Protein AF-A0A6P2DDZ8-F1 (afdb_monomer_lite)

Structure (mmCIF, N/CA/C/O backbone):
data_AF-A0A6P2DDZ8-F1
#
_entry.id   AF-A0A6P2DDZ8-F1
#
loop_
_atom_site.group_PDB
_atom_site.id
_atom_site.type_symbol
_atom_site.label_atom_id
_atom_site.label_alt_id
_atom_site.label_comp_id
_atom_site.label_asym_id
_atom_site.label_entity_id
_atom_site.label_seq_id
_atom_site.pdbx_PDB_ins_code
_atom_site.Cartn_x
_atom_site.Cartn_y
_atom_site.Cartn_z
_atom_site.occupancy
_atom_site.B_iso_or_equiv
_atom_site.auth_seq_id
_atom_site.auth_comp_id
_atom_site.auth_asym_id
_atom_site.auth_atom_id
_atom_site.pdbx_PDB_model_num
ATOM 1 N N . MET A 1 1 ? -64.741 -27.877 48.874 1.00 38.34 1 MET A N 1
ATOM 2 C CA . MET A 1 1 ? -63.984 -28.482 47.753 1.00 38.34 1 MET A CA 1
ATOM 3 C C . MET A 1 1 ? -63.738 -27.367 46.746 1.00 38.34 1 MET A C 1
ATOM 5 O O . MET A 1 1 ? -64.712 -26.763 46.335 1.00 38.34 1 MET A O 1
ATOM 9 N N . ARG A 1 2 ? -62.500 -26.853 46.648 1.00 38.28 2 ARG A N 1
ATOM 10 C CA . ARG A 1 2 ? -61.435 -27.311 45.714 1.00 38.28 2 ARG A CA 1
ATOM 11 C C . ARG A 1 2 ? -61.760 -26.811 44.286 1.00 38.28 2 ARG A C 1
ATOM 13 O O . ARG A 1 2 ? -62.776 -27.235 43.770 1.00 38.28 2 ARG A O 1
ATOM 20 N N . TYR A 1 3 ? -61.030 -25.925 43.601 1.00 38.50 3 TYR A N 1
ATOM 21 C CA . TYR A 1 3 ? -59.624 -25.503 43.657 1.00 38.50 3 TYR A CA 1
ATOM 22 C C . TYR A 1 3 ? -59.473 -24.034 43.199 1.00 38.50 3 TYR A C 1
ATOM 24 O O . TYR A 1 3 ? -59.944 -23.675 42.126 1.00 38.50 3 TYR A O 1
ATOM 32 N N . TYR A 1 4 ? -58.740 -23.225 43.971 1.00 48.78 4 TYR A N 1
ATOM 33 C CA . TYR A 1 4 ? -57.907 -22.142 43.438 1.00 48.78 4 TYR A CA 1
ATOM 34 C C . TYR A 1 4 ? -56.562 -22.782 43.082 1.00 48.78 4 TYR A C 1
ATOM 36 O O . TYR A 1 4 ? -55.911 -23.318 43.979 1.00 48.78 4 TYR A O 1
ATOM 44 N N . ALA A 1 5 ? -56.153 -22.785 41.813 1.00 43.19 5 ALA A N 1
ATOM 45 C CA . ALA A 1 5 ? -54.809 -23.222 41.440 1.00 43.19 5 ALA A CA 1
ATOM 46 C C . ALA A 1 5 ? -54.371 -22.663 40.078 1.00 43.19 5 ALA A C 1
ATOM 48 O O . ALA A 1 5 ? -54.929 -23.005 39.043 1.00 43.19 5 ALA A O 1
ATOM 49 N N . LEU A 1 6 ? -53.309 -21.856 40.150 1.00 42.66 6 LEU A N 1
ATOM 50 C CA . LEU A 1 6 ? -52.305 -21.568 39.125 1.00 42.66 6 LEU A CA 1
ATOM 51 C C . LEU A 1 6 ? -52.746 -20.815 37.862 1.00 42.66 6 LEU A C 1
ATOM 53 O O . LEU A 1 6 ? -52.764 -21.343 36.757 1.00 42.66 6 LEU A O 1
ATOM 57 N N . LEU A 1 7 ? -52.897 -19.501 38.027 1.00 42.59 7 LEU A N 1
ATOM 58 C CA . LEU A 1 7 ? -52.618 -18.513 36.980 1.00 42.59 7 LEU A CA 1
ATOM 59 C C . LEU A 1 7 ? -51.316 -17.776 37.341 1.00 42.59 7 LEU A C 1
ATOM 61 O O . LEU A 1 7 ? -51.273 -16.567 37.518 1.00 42.59 7 LEU A O 1
ATOM 65 N N . ALA A 1 8 ? -50.264 -18.555 37.581 1.00 48.91 8 ALA A N 1
ATOM 66 C CA . ALA A 1 8 ? -48.919 -18.077 37.874 1.00 48.91 8 ALA A CA 1
ATOM 67 C C . ALA A 1 8 ? -47.957 -19.236 37.607 1.00 48.91 8 ALA A C 1
ATOM 69 O O . ALA A 1 8 ? -47.758 -20.036 38.509 1.00 48.91 8 ALA A O 1
ATOM 70 N N . PHE A 1 9 ? -47.487 -19.386 36.362 1.00 45.75 9 PHE A N 1
ATOM 71 C CA . PHE A 1 9 ? -46.217 -20.028 35.949 1.00 45.75 9 PHE A CA 1
ATOM 72 C C . PHE A 1 9 ? -46.226 -20.345 34.438 1.00 45.75 9 PHE A C 1
ATOM 74 O O . PHE A 1 9 ? -46.152 -21.493 34.023 1.00 45.75 9 PHE A O 1
ATOM 81 N N . VAL A 1 10 ? -46.311 -19.329 33.574 1.00 42.78 10 VAL A N 1
ATOM 82 C CA . VAL A 1 10 ? -45.866 -19.462 32.168 1.00 42.78 10 VAL A CA 1
ATOM 83 C C . VAL A 1 10 ? -45.110 -18.190 31.782 1.00 42.78 10 VAL A C 1
ATOM 85 O O . VAL A 1 10 ? -45.520 -17.429 30.916 1.00 42.78 10 VAL A O 1
ATOM 88 N N . LEU A 1 11 ? -44.034 -17.901 32.515 1.00 42.81 11 LEU A N 1
ATOM 89 C CA . LEU A 1 11 ? -43.142 -16.763 32.244 1.00 42.81 11 LEU A CA 1
ATOM 90 C C . LEU A 1 11 ? -41.656 -17.128 32.412 1.00 42.81 11 LEU A C 1
ATOM 92 O O . LEU A 1 11 ? -40.819 -16.251 32.564 1.00 42.81 11 LEU A O 1
ATOM 96 N N . PHE A 1 12 ? -41.317 -18.422 32.378 1.00 43.75 12 PHE A N 1
ATOM 97 C CA . PHE A 1 12 ? -39.952 -18.906 32.633 1.00 43.75 12 PHE A CA 1
ATOM 98 C C . PHE A 1 12 ? -39.501 -20.030 31.692 1.00 43.75 12 PHE A C 1
ATOM 100 O O . PHE A 1 12 ? -38.835 -20.961 32.122 1.00 43.75 12 PHE A O 1
ATOM 107 N N . LEU A 1 13 ? -39.853 -19.965 30.406 1.00 43.16 13 LEU A N 1
ATOM 108 C CA . LEU A 1 13 ? -39.267 -20.845 29.383 1.00 43.16 13 LEU A CA 1
ATOM 109 C C . LEU A 1 13 ? -39.111 -20.116 28.039 1.00 43.16 13 LEU A C 1
ATOM 111 O O . LEU A 1 13 ? -39.457 -20.644 26.987 1.00 43.16 13 LEU A O 1
ATOM 115 N N . THR A 1 14 ? -38.582 -18.895 28.048 1.00 47.66 14 THR A N 1
ATOM 116 C CA . THR A 1 14 ? -37.731 -18.503 26.921 1.00 47.66 14 THR A CA 1
ATOM 117 C C . THR A 1 14 ? -36.342 -19.022 27.272 1.00 47.66 14 THR A C 1
ATOM 119 O O . THR A 1 14 ? -35.775 -18.511 28.241 1.00 47.66 14 THR A O 1
ATOM 122 N N . PRO A 1 15 ? -35.796 -20.044 26.580 1.00 48.41 15 PRO A N 1
ATOM 123 C CA . PRO A 1 15 ? -34.359 -20.264 26.655 1.00 48.41 15 PRO A CA 1
ATOM 124 C C . PRO A 1 15 ? -33.715 -18.923 26.329 1.00 48.41 15 PRO A C 1
ATOM 126 O O . PRO A 1 15 ? -34.207 -18.229 25.434 1.00 48.41 15 PRO A O 1
ATOM 129 N N . ASP A 1 16 ? -32.712 -18.538 27.117 1.00 45.53 16 ASP A N 1
ATOM 130 C CA . ASP A 1 16 ? -31.923 -17.338 26.898 1.00 45.53 16 ASP A CA 1
ATOM 131 C C . ASP A 1 16 ? -31.777 -17.105 25.394 1.00 45.53 16 ASP A C 1
ATOM 133 O O . ASP A 1 16 ? -31.100 -17.860 24.691 1.00 45.53 16 ASP A O 1
ATOM 137 N N . LEU A 1 17 ? -32.430 -16.054 24.894 1.00 44.31 17 LEU A N 1
ATOM 138 C CA . LEU A 1 17 ? -31.994 -15.372 23.688 1.00 44.31 17 LEU A CA 1
ATOM 139 C C . LEU A 1 17 ? -30.636 -14.767 24.060 1.00 44.31 17 LEU A C 1
ATOM 141 O O . LEU A 1 17 ? -30.507 -13.562 24.261 1.00 44.31 17 LEU A O 1
ATOM 145 N N . GLN A 1 18 ? -29.621 -15.622 24.229 1.00 52.06 18 GLN A N 1
ATOM 146 C CA . GLN A 1 18 ? -28.238 -15.217 24.134 1.00 52.06 18 GLN A CA 1
ATOM 147 C C . GLN A 1 18 ? -28.151 -14.605 22.749 1.00 52.06 18 GLN A C 1
ATOM 149 O O . GLN A 1 18 ? -28.210 -15.309 21.739 1.00 52.06 18 GLN A O 1
ATOM 154 N N . ALA A 1 19 ? -28.131 -13.273 22.713 1.00 61.00 19 ALA A N 1
ATOM 155 C CA . ALA A 1 19 ? -27.790 -12.548 21.512 1.00 61.00 19 ALA A CA 1
ATOM 156 C C . ALA A 1 19 ? -26.519 -13.208 20.979 1.00 61.00 19 ALA A C 1
ATOM 158 O O . ALA A 1 19 ? -25.536 -13.311 21.718 1.00 61.00 19 ALA A O 1
ATOM 159 N N . ALA A 1 20 ? -26.594 -13.752 19.762 1.00 72.88 20 ALA A N 1
ATOM 160 C CA . ALA A 1 20 ? -25.465 -14.429 19.148 1.00 72.88 20 ALA A CA 1
ATOM 161 C C . ALA A 1 20 ? -24.240 -13.518 19.270 1.00 72.88 20 ALA A C 1
ATOM 163 O O . ALA A 1 20 ? -24.352 -12.308 19.042 1.00 72.88 20 ALA A O 1
ATOM 164 N N . GLU A 1 21 ? -23.102 -14.076 19.694 1.00 78.81 21 GLU A N 1
ATOM 165 C CA . GLU A 1 21 ? -21.876 -13.288 19.770 1.00 78.81 21 GLU A CA 1
ATOM 166 C C . GLU A 1 21 ? -21.622 -12.656 18.394 1.00 78.81 21 GLU A C 1
ATOM 168 O O . GLU A 1 21 ? -21.713 -13.359 17.379 1.00 78.81 21 GLU A O 1
ATOM 173 N N . PRO A 1 22 ? -21.365 -11.336 18.336 1.00 86.88 22 PRO A N 1
ATOM 174 C CA . PRO A 1 22 ? -21.202 -10.656 17.063 1.00 86.88 22 PRO A CA 1
ATOM 175 C C . PRO A 1 22 ? -20.010 -11.244 16.313 1.00 86.88 22 PRO A C 1
ATOM 177 O O . PRO A 1 22 ? -18.989 -11.597 16.907 1.00 86.88 22 PRO A O 1
ATOM 180 N N . LYS A 1 23 ? -20.116 -11.335 14.991 1.00 92.12 23 LYS A N 1
ATOM 181 C CA . LYS A 1 23 ? -18.984 -11.771 14.165 1.00 92.12 23 LYS A CA 1
ATOM 182 C C . LYS A 1 23 ? -18.006 -10.619 13.962 1.00 92.12 23 LYS A C 1
ATOM 184 O O . LYS A 1 23 ? -18.396 -9.453 13.949 1.00 92.12 23 LYS A O 1
ATOM 189 N N . LEU A 1 24 ? -16.728 -10.942 13.744 1.00 92.50 24 LEU A N 1
ATOM 190 C CA . LEU A 1 24 ? -15.708 -9.929 13.451 1.00 92.50 24 LEU A CA 1
ATOM 191 C C . LEU A 1 24 ? -16.110 -9.062 12.250 1.00 92.50 24 LEU A C 1
ATOM 193 O O . LEU A 1 24 ? -16.012 -7.844 12.330 1.00 92.50 24 LEU A O 1
ATOM 197 N N . ASP A 1 25 ? -16.643 -9.675 11.192 1.00 91.19 25 ASP A N 1
ATOM 198 C CA . ASP A 1 25 ? -17.078 -8.971 9.980 1.00 91.19 25 ASP A CA 1
ATOM 199 C C . ASP A 1 25 ? -18.288 -8.047 10.199 1.00 91.19 25 ASP A C 1
ATOM 201 O O . ASP A 1 25 ? -18.537 -7.169 9.380 1.00 91.19 25 ASP A O 1
ATOM 205 N N . GLU A 1 26 ? -19.039 -8.208 11.293 1.00 91.50 26 GLU A N 1
ATOM 206 C CA . GLU A 1 26 ? -20.132 -7.293 11.651 1.00 91.50 26 GLU A CA 1
ATOM 207 C C . GLU A 1 26 ? -19.599 -6.031 12.340 1.00 91.50 26 GLU A C 1
ATOM 209 O O . GLU A 1 26 ? -20.135 -4.945 12.133 1.00 91.50 26 GLU A O 1
ATOM 214 N N . LEU A 1 27 ? -18.535 -6.167 13.142 1.00 92.44 27 LEU A N 1
ATOM 215 C CA . LEU A 1 27 ? -17.918 -5.065 13.893 1.00 92.44 27 LEU A CA 1
ATOM 216 C C . LEU A 1 27 ? -16.827 -4.335 13.097 1.00 92.44 27 LEU A C 1
ATOM 218 O O . LEU A 1 27 ? -16.588 -3.148 13.298 1.00 92.44 27 LEU A O 1
ATOM 222 N N . ALA A 1 28 ? -16.125 -5.054 12.226 1.00 93.88 28 ALA A N 1
ATOM 223 C CA . ALA A 1 28 ? -14.944 -4.581 11.516 1.00 93.88 28 ALA A CA 1
ATOM 224 C C . ALA A 1 28 ? -14.927 -5.057 10.044 1.00 93.88 28 ALA A C 1
ATOM 226 O O . ALA A 1 28 ? -13.918 -5.613 9.597 1.00 93.88 28 ALA A O 1
ATOM 227 N N . PRO A 1 29 ? -16.018 -4.862 9.269 1.00 93.38 29 PRO A N 1
ATOM 228 C CA . PRO A 1 29 ? -16.082 -5.294 7.873 1.00 93.38 29 PRO A CA 1
ATOM 229 C C . PRO A 1 29 ? -14.951 -4.674 7.054 1.00 93.38 29 PRO A C 1
ATOM 231 O O . PRO A 1 29 ? -14.844 -3.452 6.966 1.00 93.38 29 PRO A O 1
ATOM 234 N N . HIS A 1 30 ? -14.128 -5.517 6.426 1.00 94.12 30 HIS A N 1
ATOM 235 C CA . HIS A 1 30 ? -12.992 -5.089 5.598 1.00 94.12 30 HIS A CA 1
ATOM 236 C C . HIS A 1 30 ? -11.988 -4.167 6.317 1.00 94.12 30 HIS A C 1
ATOM 238 O O . HIS A 1 30 ? -11.308 -3.358 5.676 1.00 94.12 30 HIS A O 1
ATOM 244 N N . ALA A 1 31 ? -11.898 -4.266 7.647 1.00 96.00 31 ALA A N 1
ATOM 245 C CA . ALA A 1 31 ? -10.971 -3.454 8.417 1.00 96.00 31 ALA A CA 1
ATOM 246 C C . ALA A 1 31 ? -9.522 -3.703 7.996 1.00 96.00 31 ALA A C 1
ATOM 248 O O . ALA A 1 31 ? -9.110 -4.839 7.755 1.00 96.00 31 ALA A O 1
ATOM 249 N N . SER A 1 32 ? -8.737 -2.629 7.955 1.00 96.69 32 SER A N 1
ATOM 250 C CA . SER A 1 32 ? -7.297 -2.715 7.724 1.00 96.69 32 SER A CA 1
ATOM 251 C C . SER A 1 32 ? -6.527 -3.144 8.968 1.00 96.69 32 SER A C 1
ATOM 253 O O . SER A 1 32 ? -5.394 -3.617 8.879 1.00 96.69 32 SER A O 1
ATOM 255 N N . GLY A 1 33 ? -7.141 -2.964 10.133 1.00 97.56 33 GLY A N 1
ATOM 256 C CA . GLY A 1 33 ? -6.607 -3.349 11.424 1.00 97.56 33 GLY A CA 1
ATOM 257 C C . GLY A 1 33 ? -7.582 -3.028 12.546 1.00 97.56 33 GLY A C 1
ATOM 258 O O . GLY A 1 33 ? -8.545 -2.274 12.374 1.00 97.56 33 GLY A O 1
ATOM 259 N N . VAL A 1 34 ? -7.319 -3.609 13.710 1.00 97.94 34 VAL A N 1
ATOM 260 C CA . VAL A 1 34 ? -8.062 -3.347 14.945 1.00 97.94 34 VAL A CA 1
ATOM 261 C C . VAL A 1 34 ? -7.078 -3.128 16.084 1.00 97.94 34 VAL A C 1
ATOM 263 O O . VAL A 1 34 ? -6.049 -3.807 16.170 1.00 97.94 34 VAL A O 1
ATOM 266 N N . ALA A 1 35 ? -7.379 -2.184 16.972 1.00 98.12 35 ALA A N 1
ATOM 267 C CA . ALA A 1 35 ? -6.513 -1.903 18.108 1.00 98.12 35 ALA A CA 1
ATOM 268 C C . ALA A 1 35 ? -7.281 -1.448 19.344 1.00 98.12 35 ALA A C 1
ATOM 270 O O . ALA A 1 35 ? -8.260 -0.712 19.250 1.00 98.12 35 ALA A O 1
ATOM 271 N N . LEU A 1 36 ? -6.762 -1.835 20.505 1.00 98.44 36 LEU A N 1
ATOM 272 C CA . LEU A 1 36 ? -7.027 -1.169 21.767 1.00 98.44 36 LEU A CA 1
ATOM 273 C C . LEU A 1 36 ? -6.054 0.003 21.898 1.00 98.44 36 LEU A C 1
ATOM 275 O O . LEU A 1 36 ? -4.829 -0.181 21.881 1.00 98.44 36 LEU A O 1
ATOM 279 N N . VAL A 1 37 ? -6.602 1.199 22.062 1.00 98.44 37 VAL A N 1
ATOM 280 C CA . VAL A 1 37 ? -5.838 2.437 22.201 1.00 98.44 37 VAL A CA 1
ATOM 281 C C . VAL A 1 37 ? -6.202 3.169 23.483 1.00 98.44 37 VAL A C 1
ATOM 283 O O . VAL A 1 37 ? -7.320 3.054 23.976 1.00 98.44 37 VAL A O 1
ATOM 286 N N . GLU A 1 38 ? -5.260 3.945 24.003 1.00 98.56 38 GLU A N 1
ATOM 287 C CA . GLU A 1 38 ? -5.485 4.951 25.041 1.00 98.56 38 GLU A CA 1
ATOM 288 C C . GLU A 1 38 ? -5.488 6.341 24.398 1.00 98.56 38 GLU A C 1
ATOM 290 O O . GLU A 1 38 ? -4.579 6.675 23.631 1.00 98.56 38 GLU A O 1
ATOM 295 N N . VAL A 1 39 ? -6.489 7.162 24.709 1.00 98.31 39 VAL A N 1
ATOM 296 C CA . VAL A 1 39 ? -6.561 8.547 24.226 1.00 98.31 39 VAL A CA 1
ATOM 297 C C . VAL A 1 39 ? -5.618 9.403 25.063 1.00 98.31 39 VAL A C 1
ATOM 299 O O . VAL A 1 39 ? -5.904 9.721 26.215 1.00 98.31 39 VAL A O 1
ATOM 302 N N . VAL A 1 40 ? -4.491 9.812 24.491 1.00 98.38 40 VAL A N 1
ATOM 303 C CA . VAL A 1 40 ? -3.486 10.609 25.215 1.00 98.38 40 VAL A CA 1
ATOM 304 C C . VAL A 1 40 ? -3.691 12.111 25.048 1.00 98.38 40 VAL A C 1
ATOM 306 O O . VAL A 1 40 ? -3.268 12.890 25.906 1.00 98.38 40 VAL A O 1
ATOM 309 N N . SER A 1 41 ? -4.374 12.531 23.980 1.00 97.88 41 SER A N 1
ATOM 310 C CA . SER A 1 41 ? -4.714 13.933 23.744 1.00 97.88 41 SER A CA 1
ATOM 311 C C . SER A 1 41 ? -6.023 14.084 22.977 1.00 97.88 41 SER A C 1
ATOM 313 O O . SER A 1 41 ? -6.343 13.255 22.124 1.00 97.88 41 SER A O 1
ATOM 315 N N . VAL A 1 42 ? -6.743 15.164 23.281 1.00 97.38 42 VAL A N 1
ATOM 316 C CA . VAL A 1 42 ? -7.915 15.651 22.545 1.00 97.38 42 VAL A CA 1
ATOM 317 C C . VAL A 1 42 ? -7.681 17.141 22.340 1.00 97.38 42 VAL A C 1
ATOM 319 O O . VAL A 1 42 ? -7.667 17.898 23.308 1.00 97.38 42 VAL A O 1
ATOM 322 N N . GLU A 1 43 ? -7.397 17.536 21.106 1.00 97.12 43 GLU A N 1
ATOM 323 C CA . GLU A 1 43 ? -6.982 18.898 20.761 1.00 97.12 43 GLU A CA 1
ATOM 324 C C . GLU A 1 43 ? -7.918 19.467 19.702 1.00 97.12 43 GLU A C 1
ATOM 326 O O . GLU A 1 43 ? -8.158 18.833 18.675 1.00 97.12 43 GLU A O 1
ATOM 331 N N . GLU A 1 44 ? -8.424 20.675 19.927 1.00 95.56 44 GLU A N 1
ATOM 332 C CA . GLU A 1 44 ? -9.064 21.443 18.864 1.00 95.56 44 GLU A CA 1
ATOM 333 C C . GLU A 1 44 ? -8.000 21.987 17.906 1.00 95.56 44 GLU A C 1
ATOM 335 O O . GLU A 1 44 ? -6.899 22.362 18.315 1.00 95.56 44 GLU A O 1
ATOM 340 N N . TYR A 1 45 ? -8.330 22.033 16.620 1.00 93.25 45 TYR A N 1
ATOM 341 C CA . TYR A 1 45 ? -7.500 22.653 15.596 1.00 93.25 45 TYR A CA 1
ATOM 342 C C . TYR A 1 45 ? -8.351 23.529 14.680 1.00 93.25 45 TYR A C 1
ATOM 344 O O . TYR A 1 45 ? -9.509 23.219 14.400 1.00 93.25 45 TYR A O 1
ATOM 352 N N . ASP A 1 46 ? -7.749 24.601 14.173 1.00 92.88 46 ASP A N 1
ATOM 353 C CA . ASP A 1 46 ? -8.342 25.463 13.156 1.00 92.88 46 ASP A CA 1
ATOM 354 C C . ASP A 1 46 ? -7.272 25.855 12.135 1.00 92.88 46 ASP A C 1
ATOM 356 O O . ASP A 1 46 ? -6.430 26.717 12.387 1.00 92.88 46 ASP A O 1
ATOM 360 N N . ALA A 1 47 ? -7.279 25.177 10.988 1.00 90.12 47 ALA A N 1
ATOM 361 C CA . ALA A 1 47 ? -6.363 25.439 9.884 1.00 90.12 47 ALA A CA 1
ATOM 362 C C . ALA A 1 47 ? -7.012 26.261 8.757 1.00 90.12 47 ALA A C 1
ATOM 364 O O . ALA A 1 47 ? -6.379 26.477 7.722 1.00 90.12 47 ALA A O 1
ATOM 365 N N . ARG A 1 48 ? -8.238 26.771 8.953 1.00 89.12 48 ARG A N 1
ATOM 366 C CA . ARG A 1 48 ? -8.965 27.566 7.946 1.00 89.12 48 ARG A CA 1
ATOM 367 C C . ARG A 1 48 ? -8.223 28.815 7.465 1.00 89.12 48 ARG A C 1
ATOM 369 O O . ARG A 1 48 ? -8.377 29.133 6.289 1.00 89.12 48 ARG A O 1
ATOM 376 N N . PRO A 1 49 ? -7.380 29.495 8.274 1.00 86.88 49 PRO A N 1
ATOM 377 C CA . PRO A 1 49 ? -6.552 30.595 7.772 1.00 86.88 49 PRO A CA 1
ATOM 378 C C . PRO A 1 49 ? -5.572 30.211 6.649 1.00 86.88 49 PRO A C 1
ATOM 380 O O . PRO A 1 49 ? -5.085 31.095 5.954 1.00 86.88 49 PRO A O 1
ATOM 383 N N . ALA A 1 50 ? -5.277 28.919 6.472 1.00 85.81 50 ALA A N 1
ATOM 384 C CA . ALA A 1 50 ? -4.418 28.379 5.417 1.00 85.81 50 ALA A CA 1
ATOM 385 C C . ALA A 1 50 ? -5.177 27.367 4.533 1.00 85.81 50 ALA A C 1
ATOM 387 O O . ALA A 1 50 ? -4.616 26.347 4.135 1.00 85.81 50 ALA A O 1
ATOM 388 N N . ASP A 1 51 ? -6.471 27.617 4.297 1.00 83.81 51 ASP A N 1
ATOM 389 C CA . ASP A 1 51 ? -7.393 26.763 3.527 1.00 83.81 51 ASP A CA 1
ATOM 390 C C . ASP A 1 51 ? -7.586 25.332 4.074 1.00 83.81 51 ASP A C 1
ATOM 392 O O . ASP A 1 51 ? -8.198 24.484 3.421 1.00 83.81 51 ASP A O 1
ATOM 396 N N . GLY A 1 52 ? -7.111 25.050 5.288 1.00 85.12 52 GLY A N 1
ATOM 397 C CA . GLY A 1 52 ? -7.285 23.768 5.967 1.00 85.12 52 GLY A CA 1
ATOM 398 C C . GLY A 1 52 ? -8.593 23.665 6.754 1.00 85.12 52 GLY A C 1
ATOM 399 O O . GLY A 1 52 ? -9.323 24.632 6.934 1.00 85.12 52 GLY A O 1
ATOM 400 N N . ASP A 1 53 ? -8.894 22.475 7.264 1.00 89.19 53 ASP A N 1
ATOM 401 C CA . ASP A 1 53 ? -10.107 22.227 8.048 1.00 89.19 53 ASP A CA 1
ATOM 402 C C . ASP A 1 53 ? -9.987 22.717 9.505 1.00 89.19 53 ASP A C 1
ATOM 404 O O . ASP A 1 53 ? -8.894 22.984 10.009 1.00 89.19 53 ASP A O 1
ATOM 408 N N . ALA A 1 54 ? -11.117 22.790 10.204 1.00 90.00 54 ALA A N 1
ATOM 409 C CA . ALA A 1 54 ? -11.179 22.910 11.657 1.00 90.00 54 ALA A CA 1
ATOM 410 C C . ALA A 1 54 ? -11.906 21.704 12.264 1.00 90.00 54 ALA A C 1
ATOM 412 O O . ALA A 1 54 ? -12.799 21.112 11.642 1.00 90.00 54 ALA A O 1
ATOM 413 N N . GLY A 1 55 ? -11.529 21.324 13.482 1.00 92.25 55 GLY A N 1
ATOM 414 C CA . GLY A 1 55 ? -12.075 20.133 14.118 1.00 92.25 55 GLY A CA 1
ATOM 415 C C . GLY A 1 55 ? -11.396 19.735 15.416 1.00 92.25 55 GLY A C 1
ATOM 416 O O . GLY A 1 55 ? -10.725 20.532 16.064 1.00 92.25 55 GLY A O 1
ATOM 417 N N . VAL A 1 56 ? -11.571 18.463 15.770 1.00 94.50 56 VAL A N 1
ATOM 418 C CA . VAL A 1 56 ? -10.926 17.825 16.922 1.00 94.50 56 VAL A CA 1
ATOM 419 C C . VAL A 1 56 ? -9.968 16.746 16.433 1.00 94.50 56 VAL A C 1
ATOM 421 O O . VAL A 1 56 ? -10.310 15.947 15.561 1.00 94.50 56 VAL A O 1
ATOM 424 N N . CYS A 1 57 ? -8.758 16.726 16.980 1.00 95.88 57 CYS A N 1
ATOM 425 C CA . CYS A 1 57 ? -7.759 15.691 16.771 1.00 95.88 57 CYS A CA 1
ATOM 426 C C . CYS A 1 57 ? -7.642 14.833 18.035 1.00 95.88 57 CYS A C 1
ATOM 428 O O . CYS A 1 57 ? -7.298 15.328 19.111 1.00 95.88 57 CYS A O 1
ATOM 430 N N . PHE A 1 58 ? -7.911 13.538 17.893 1.00 97.00 58 PHE A N 1
ATOM 431 C CA . PHE A 1 58 ? -7.679 12.538 18.927 1.00 97.00 58 PHE A CA 1
ATOM 432 C C . PHE A 1 58 ? -6.321 11.890 18.683 1.00 97.00 58 PHE A C 1
ATOM 434 O O . PHE A 1 58 ? -6.114 11.296 17.625 1.00 97.00 58 PHE A O 1
ATOM 441 N N . LYS A 1 59 ? -5.408 11.978 19.654 1.00 98.00 59 LYS A N 1
ATOM 442 C CA . LYS A 1 59 ? -4.110 11.289 19.608 1.00 98.00 59 LYS A CA 1
ATOM 443 C C . LYS A 1 59 ? -4.146 10.051 20.486 1.00 98.00 59 LYS A C 1
ATOM 445 O O . LYS A 1 59 ? -4.632 10.090 21.620 1.00 98.00 59 LYS A O 1
ATOM 450 N N . PHE A 1 60 ? -3.576 8.973 19.975 1.00 97.94 60 PHE A N 1
ATOM 451 C CA . PHE A 1 60 ? -3.655 7.646 20.556 1.00 97.94 60 PHE A CA 1
ATOM 452 C C . PHE A 1 60 ? -2.279 7.112 20.926 1.00 97.94 60 PHE A C 1
ATOM 454 O O . PHE A 1 60 ? -1.302 7.265 20.192 1.00 97.94 60 PHE A O 1
ATOM 461 N N . LYS A 1 61 ? -2.228 6.396 22.044 1.00 98.06 61 LYS A N 1
ATOM 462 C CA . LYS A 1 61 ? -1.154 5.460 22.354 1.00 98.06 61 LYS A CA 1
ATOM 463 C C . LYS A 1 61 ? -1.674 4.047 22.130 1.00 98.06 61 LYS A C 1
ATOM 465 O O . LYS A 1 61 ? -2.694 3.661 22.701 1.00 98.06 61 LYS A O 1
ATOM 470 N N . LEU A 1 62 ? -0.965 3.272 21.313 1.00 98.06 62 LEU A N 1
ATOM 471 C CA . LEU A 1 62 ? -1.291 1.866 21.098 1.00 98.06 62 LEU A CA 1
ATOM 472 C C . LEU A 1 62 ? -1.076 1.074 22.394 1.00 98.06 62 LEU A C 1
ATOM 474 O O . LEU A 1 62 ? 0.008 1.122 22.976 1.00 98.06 62 LEU A O 1
ATOM 478 N N . VAL A 1 63 ? -2.095 0.325 22.822 1.00 97.81 63 VAL A N 1
ATOM 479 C CA . VAL A 1 63 ? -1.975 -0.656 23.913 1.00 97.81 63 VAL A CA 1
ATOM 480 C C . VAL A 1 63 ? -1.682 -2.034 23.326 1.00 97.81 63 VAL A C 1
ATOM 482 O O . VAL A 1 63 ? -0.725 -2.689 23.730 1.00 97.81 63 VAL A O 1
ATOM 485 N N . ARG A 1 64 ? -2.501 -2.467 22.361 1.00 97.50 64 ARG A N 1
ATOM 486 C CA . ARG A 1 64 ? -2.293 -3.667 21.535 1.00 97.50 64 ARG A CA 1
ATOM 487 C C . ARG A 1 64 ? -3.149 -3.592 20.275 1.00 97.50 64 ARG A C 1
ATOM 489 O O . ARG A 1 64 ? -4.191 -2.947 20.293 1.00 97.50 64 ARG A O 1
ATOM 496 N N . GLY A 1 65 ? -2.750 -4.272 19.208 1.00 97.50 65 GLY A N 1
ATOM 497 C CA . GLY A 1 65 ? -3.503 -4.297 17.955 1.00 97.50 65 GLY A CA 1
ATOM 498 C C . GLY A 1 65 ? -2.904 -5.257 16.933 1.00 97.50 65 GLY A C 1
ATOM 499 O O . GLY A 1 65 ? -1.842 -5.826 17.171 1.00 97.50 65 GLY A O 1
ATOM 500 N N . SER A 1 66 ? -3.600 -5.426 15.812 1.00 97.75 66 SER A N 1
ATOM 501 C CA . SER A 1 66 ? -3.152 -6.182 14.636 1.00 97.75 66 SER A CA 1
ATOM 502 C C . SER A 1 66 ? -3.548 -5.405 13.375 1.00 97.75 66 SER A C 1
ATOM 504 O O . SER A 1 66 ? -4.632 -4.816 13.330 1.00 97.75 66 SER A O 1
ATOM 506 N N . GLY A 1 67 ? -2.677 -5.402 12.363 1.00 96.75 67 GLY A N 1
ATOM 507 C CA . GLY A 1 67 ? -2.879 -4.701 11.092 1.00 96.75 67 GLY A CA 1
ATOM 508 C C . GLY A 1 67 ? -2.512 -3.218 11.108 1.00 96.75 67 GLY A C 1
ATOM 509 O O . GLY A 1 67 ? -1.612 -2.786 11.828 1.00 96.75 67 GLY A O 1
ATOM 510 N N . GLU A 1 68 ? -3.185 -2.443 10.259 1.00 93.44 68 GLU A N 1
ATOM 511 C CA . GLU A 1 68 ? -2.946 -1.011 10.080 1.00 93.44 68 GLU A CA 1
ATOM 512 C C . GLU A 1 68 ? -3.729 -0.181 11.105 1.00 93.44 68 GLU A C 1
ATOM 514 O O . GLU A 1 68 ? -4.940 -0.346 11.260 1.00 93.44 68 GLU A O 1
ATOM 519 N N . PHE A 1 69 ? -3.052 0.755 11.767 1.00 93.31 69 PHE A N 1
ATOM 520 C CA . PHE A 1 69 ? -3.651 1.701 12.707 1.00 93.31 69 PHE A CA 1
ATOM 521 C C . PHE A 1 69 ? -2.964 3.062 12.593 1.00 93.31 69 PHE A C 1
ATOM 523 O O . PHE A 1 69 ? -1.828 3.175 12.131 1.00 93.31 69 PHE A O 1
ATOM 530 N N . ARG A 1 70 ? -3.656 4.113 13.032 1.00 91.94 70 ARG A N 1
ATOM 531 C CA . ARG A 1 70 ? -3.149 5.491 13.019 1.00 91.94 70 ARG A CA 1
ATOM 532 C C . ARG A 1 70 ? -2.889 5.962 14.443 1.00 91.94 70 ARG A C 1
ATOM 534 O O . ARG A 1 70 ? -3.627 5.609 15.359 1.00 91.94 70 ARG A O 1
ATOM 541 N N . SER A 1 71 ? -1.857 6.781 14.623 1.00 94.81 71 SER A N 1
ATOM 542 C CA . SER A 1 71 ? -1.569 7.433 15.907 1.00 94.81 71 SER A CA 1
ATOM 543 C C . SER A 1 71 ? -2.517 8.594 16.209 1.00 94.81 71 SER A C 1
ATOM 545 O O . SER A 1 71 ? -2.596 9.025 17.356 1.00 94.81 71 SER A O 1
ATOM 547 N N . GLU A 1 72 ? -3.247 9.092 15.211 1.00 95.50 72 GLU A N 1
ATOM 548 C CA . GLU A 1 72 ? -4.264 10.120 15.388 1.00 95.50 72 GLU A CA 1
ATOM 549 C C . GLU A 1 72 ? -5.442 9.952 14.424 1.00 95.50 72 GLU A C 1
ATOM 551 O O . GLU A 1 72 ? -5.302 9.398 13.328 1.00 95.50 72 GLU A O 1
ATOM 556 N N . VAL A 1 73 ? -6.604 10.460 14.832 1.00 93.94 73 VAL A N 1
ATOM 557 C CA . VAL A 1 73 ? -7.795 10.610 13.988 1.00 93.94 73 VAL A CA 1
ATOM 558 C C . VAL A 1 73 ? -8.340 12.020 14.151 1.00 93.94 73 VAL A C 1
ATOM 560 O O . VAL A 1 73 ? -8.464 12.529 15.265 1.00 93.94 73 VAL A O 1
ATOM 563 N N . ARG A 1 74 ? -8.690 12.645 13.026 1.00 91.62 74 ARG A N 1
ATOM 564 C CA . ARG A 1 74 ? -9.275 13.984 12.989 1.00 91.62 74 ARG A CA 1
ATOM 565 C C . ARG A 1 74 ? -10.754 13.896 12.651 1.00 91.62 74 ARG A C 1
ATOM 567 O O . ARG A 1 74 ? -11.137 13.274 11.663 1.00 91.62 74 ARG A O 1
ATOM 574 N N . VAL A 1 75 ? -11.569 14.556 13.461 1.00 90.31 75 VAL A N 1
ATOM 575 C CA . VAL A 1 75 ? -12.992 14.771 13.214 1.00 90.31 75 VAL A CA 1
ATOM 576 C C . VAL A 1 75 ? -13.164 16.219 12.784 1.00 90.31 75 VAL A C 1
ATOM 578 O O . VAL A 1 75 ? -13.054 17.132 13.600 1.00 90.31 75 VAL A O 1
ATOM 581 N N . THR A 1 76 ? -13.392 16.430 11.490 1.00 88.06 76 THR A N 1
ATOM 582 C CA . THR A 1 76 ? -13.667 17.756 10.926 1.00 88.06 76 THR A CA 1
ATOM 583 C C . THR A 1 76 ? -15.041 18.241 11.384 1.00 88.06 76 THR A C 1
ATOM 585 O O . THR A 1 76 ? -16.044 17.566 11.157 1.00 88.06 76 THR A O 1
ATOM 588 N N . THR A 1 77 ? -15.091 19.416 12.011 1.00 86.56 77 THR A N 1
ATOM 589 C CA . THR A 1 77 ? -16.338 20.090 12.417 1.00 86.56 77 THR A CA 1
ATOM 590 C C . THR A 1 77 ? -16.706 21.224 11.470 1.00 86.56 77 THR A C 1
ATOM 592 O O . THR A 1 77 ? -17.889 21.502 11.286 1.00 86.56 77 THR A O 1
ATOM 595 N N . ALA A 1 78 ? -15.713 21.843 10.829 1.00 85.56 78 ALA A N 1
ATOM 596 C CA . ALA A 1 78 ? -15.919 22.840 9.790 1.00 85.56 78 ALA A CA 1
ATOM 597 C C . ALA A 1 78 ? -14.882 22.657 8.669 1.00 85.56 78 ALA A C 1
ATOM 599 O O . ALA A 1 78 ? -13.680 22.723 8.939 1.00 85.56 78 ALA A O 1
ATOM 600 N N . PRO A 1 79 ? -15.311 22.428 7.416 1.00 82.75 79 PRO A N 1
ATOM 601 C CA . PRO A 1 79 ? -14.385 22.330 6.299 1.00 82.75 79 PRO A CA 1
ATOM 602 C C . PRO A 1 79 ? -13.780 23.701 5.959 1.00 82.75 79 PRO A C 1
ATOM 604 O O . PRO A 1 79 ? -14.474 24.717 6.017 1.00 82.75 79 PRO A O 1
ATOM 607 N N . GLY A 1 80 ? -12.507 23.719 5.568 1.00 82.62 80 GLY A N 1
ATOM 608 C CA . GLY A 1 80 ? -11.862 24.866 4.925 1.00 82.62 80 GLY A CA 1
ATOM 609 C C . GLY A 1 80 ? -11.820 24.764 3.402 1.00 82.62 80 GLY A C 1
ATOM 610 O O . GLY A 1 80 ? -12.305 23.786 2.815 1.00 82.62 80 GLY A O 1
ATOM 611 N N . GLY A 1 81 ? -11.220 25.793 2.791 1.00 80.69 81 GLY A N 1
ATOM 612 C CA . GLY A 1 81 ? -10.955 25.907 1.357 1.00 80.69 81 GLY A CA 1
ATOM 613 C C . GLY A 1 81 ? -12.197 26.083 0.473 1.00 80.69 81 GLY A C 1
ATOM 614 O O . GLY A 1 81 ? -13.339 25.853 0.876 1.00 80.69 81 GLY A O 1
ATOM 615 N N . LEU A 1 82 ? -11.970 26.471 -0.786 1.00 76.38 82 LEU A N 1
ATOM 616 C CA . LEU A 1 82 ? -12.994 26.429 -1.833 1.00 76.38 82 LEU A CA 1
ATOM 617 C C . LEU A 1 82 ? -13.263 24.970 -2.212 1.00 76.38 82 LEU A C 1
ATOM 619 O O . LEU A 1 82 ? -12.419 24.295 -2.802 1.00 76.38 82 LEU A O 1
ATOM 623 N N . ARG A 1 83 ? -14.449 24.468 -1.868 1.00 67.88 83 ARG A N 1
ATOM 624 C CA . ARG A 1 83 ? -14.856 23.111 -2.239 1.00 67.88 83 ARG A CA 1
ATOM 625 C C . ARG A 1 83 ? -15.372 23.075 -3.682 1.00 67.88 83 ARG A C 1
ATOM 627 O O . ARG A 1 83 ? -16.024 24.029 -4.112 1.00 67.88 83 ARG A O 1
ATOM 634 N N . PRO A 1 84 ? -15.132 21.979 -4.430 1.00 68.62 84 PRO A N 1
ATOM 635 C CA . PRO A 1 84 ? -15.770 21.782 -5.724 1.00 68.62 84 PRO A CA 1
ATOM 636 C C . PRO A 1 84 ? -17.300 21.870 -5.587 1.00 68.62 84 PRO A C 1
ATOM 638 O O . PRO A 1 84 ? -17.842 21.397 -4.580 1.00 68.62 84 PRO A O 1
ATOM 641 N N . PRO A 1 85 ? -18.017 22.428 -6.578 1.00 59.47 85 PRO A N 1
ATOM 642 C CA . PRO A 1 85 ? -19.477 22.441 -6.573 1.00 59.47 85 PRO A CA 1
ATOM 643 C C . PRO A 1 85 ? -20.043 21.029 -6.352 1.00 59.47 85 PRO A C 1
ATOM 645 O O . PRO A 1 85 ? -19.677 20.094 -7.059 1.00 59.47 85 PRO A O 1
ATOM 648 N N . GLY A 1 86 ? -20.922 20.867 -5.358 1.00 60.41 86 GLY A N 1
ATOM 649 C CA . GLY A 1 86 ? -21.546 19.578 -5.023 1.00 60.41 86 GLY A CA 1
ATOM 650 C C . GLY A 1 86 ? -20.766 18.690 -4.043 1.00 60.41 86 GLY A C 1
ATOM 651 O O . GLY A 1 86 ? -21.238 17.601 -3.719 1.00 60.41 86 GLY A O 1
ATOM 652 N N . PHE A 1 87 ? -19.613 19.132 -3.526 1.00 60.66 87 PHE A N 1
ATOM 653 C CA . PHE A 1 87 ? -18.892 18.395 -2.487 1.00 60.66 87 PHE A CA 1
ATOM 654 C C . PHE A 1 87 ? -19.628 18.481 -1.141 1.00 60.66 87 PHE A C 1
ATOM 656 O O . PHE A 1 87 ? -19.503 19.455 -0.399 1.00 60.66 87 PHE A O 1
ATOM 663 N N . VAL A 1 88 ? -20.381 17.433 -0.814 1.00 56.69 88 VAL A N 1
ATOM 664 C CA . VAL A 1 88 ? -20.915 17.187 0.528 1.00 56.69 88 VAL A CA 1
ATOM 665 C C . VAL A 1 88 ? -20.289 15.880 1.001 1.00 56.69 88 VAL A C 1
ATOM 667 O O . VAL A 1 88 ? -20.742 14.816 0.569 1.00 56.69 88 VAL A O 1
ATOM 670 N N . PRO A 1 89 ? -19.235 15.902 1.838 1.00 56.78 89 PRO A N 1
ATOM 671 C CA . PRO A 1 89 ? -18.750 14.667 2.426 1.00 56.78 89 PRO A CA 1
ATOM 672 C C . PRO A 1 89 ? -19.901 14.126 3.271 1.00 56.78 89 PRO A C 1
ATOM 674 O O . PRO A 1 89 ? -20.284 14.764 4.248 1.00 56.78 89 PRO A O 1
ATOM 677 N N . LYS A 1 90 ? -20.504 12.997 2.876 1.00 60.66 90 LYS A N 1
ATOM 678 C CA . LYS A 1 90 ? -21.464 12.298 3.735 1.00 60.66 90 LYS A CA 1
ATOM 679 C C . LYS A 1 90 ? -20.674 11.831 4.953 1.00 60.66 90 LYS A C 1
ATOM 681 O O . LYS A 1 90 ? -19.819 10.963 4.794 1.00 60.66 90 LYS A O 1
ATOM 686 N N . PRO A 1 91 ? -20.889 12.401 6.147 1.00 55.88 91 PRO A N 1
ATOM 687 C CA . PRO A 1 91 ? -20.112 12.005 7.300 1.00 55.88 91 PRO A CA 1
ATOM 688 C C . PRO A 1 91 ? -20.520 10.578 7.673 1.00 55.88 91 PRO A C 1
ATOM 690 O O . PRO A 1 91 ? -21.649 10.351 8.107 1.00 55.88 91 PRO A O 1
ATOM 693 N N . SER A 1 92 ? -19.624 9.606 7.516 1.00 60.34 92 SER A N 1
ATOM 694 C CA . SER A 1 92 ? -19.700 8.414 8.352 1.00 60.34 92 SER A CA 1
ATOM 695 C C . SER A 1 92 ? -19.180 8.842 9.711 1.00 60.34 92 SER A C 1
ATOM 697 O O . SER A 1 92 ? -17.997 9.152 9.838 1.00 60.34 92 SER A O 1
ATOM 699 N N . LEU A 1 93 ? -20.054 8.964 10.701 1.00 65.62 93 LEU A N 1
ATOM 700 C CA . LEU A 1 93 ? -19.653 9.409 12.034 1.00 65.62 93 LEU A CA 1
ATOM 701 C C . LEU A 1 93 ? -19.760 8.246 13.012 1.00 65.62 93 LEU A C 1
ATOM 703 O O . LEU A 1 93 ? -20.672 8.260 13.841 1.00 65.62 93 LEU A O 1
ATOM 707 N N . PRO A 1 94 ? -18.850 7.254 12.971 1.00 80.62 94 PRO A N 1
ATOM 708 C CA . PRO A 1 94 ? -18.599 6.520 14.195 1.00 80.62 94 PRO A CA 1
ATOM 709 C C . PRO A 1 94 ? -18.080 7.505 15.255 1.00 80.62 94 PRO A C 1
ATOM 711 O O . PRO A 1 94 ? -18.559 7.493 16.382 1.00 80.62 94 PRO A O 1
ATOM 714 N N . LEU A 1 95 ? -17.200 8.452 14.892 1.00 89.50 95 LEU A N 1
ATOM 715 C CA . LEU A 1 95 ? -16.669 9.434 15.837 1.00 89.50 95 LEU A CA 1
ATOM 716 C C . LEU A 1 95 ? -17.280 10.829 15.661 1.00 89.50 95 LEU A C 1
ATOM 718 O O . LEU A 1 95 ? -17.316 11.400 14.571 1.00 89.50 95 LEU A O 1
ATOM 722 N N . LYS A 1 96 ? -17.705 11.396 16.786 1.00 90.88 96 LYS A N 1
ATOM 723 C CA . LYS A 1 96 ? -18.094 12.790 16.994 1.00 90.88 96 LYS A CA 1
ATOM 724 C C . LYS A 1 96 ? -16.991 13.511 17.786 1.00 90.88 96 LYS A C 1
ATOM 726 O O . LYS A 1 96 ? -16.147 12.842 18.387 1.00 90.88 96 LYS A O 1
ATOM 731 N N . PRO A 1 97 ? -16.989 14.855 17.822 1.00 90.75 97 PRO A N 1
ATOM 732 C CA . PRO A 1 97 ? -16.006 15.634 18.586 1.00 90.75 97 PRO A CA 1
ATOM 733 C C . PRO A 1 97 ? -15.901 15.261 20.074 1.00 90.75 97 PRO A C 1
ATOM 735 O O . PRO A 1 97 ? -14.855 15.459 20.679 1.00 90.75 97 PRO A O 1
ATOM 738 N N . ASP A 1 98 ? -16.961 14.695 20.650 1.00 91.44 98 ASP A N 1
ATOM 739 C CA . ASP A 1 98 ? -17.076 14.284 22.050 1.00 91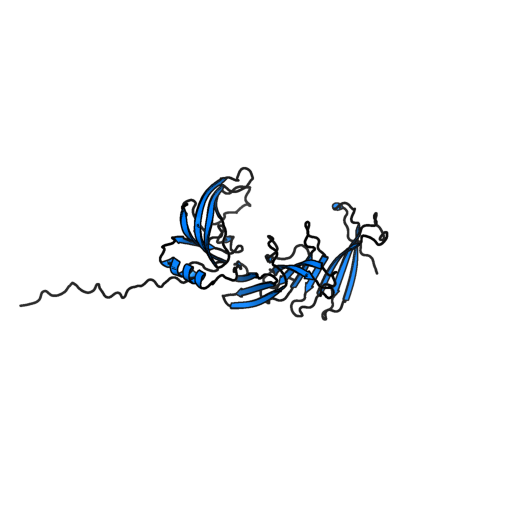.44 98 ASP A CA 1
ATOM 740 C C . ASP A 1 98 ? -17.089 12.755 22.254 1.00 91.44 98 ASP A C 1
ATOM 742 O O . ASP A 1 98 ? -17.284 12.288 23.377 1.00 91.44 98 ASP A O 1
ATOM 746 N N . SER A 1 99 ? -16.860 11.958 21.198 1.00 93.94 99 SER A N 1
ATOM 747 C CA . SER A 1 99 ? -16.931 10.488 21.271 1.00 93.94 99 SER A CA 1
ATOM 748 C C . SER A 1 99 ? -15.889 9.860 22.195 1.00 93.94 99 SER A C 1
ATOM 750 O O . SER A 1 99 ? -16.157 8.809 22.772 1.00 93.94 99 SER A O 1
ATOM 752 N N . LEU A 1 100 ? -14.696 10.456 22.300 1.00 96.12 100 LEU A N 1
ATOM 753 C CA . LEU A 1 100 ? -13.548 9.869 22.991 1.00 96.12 100 LEU A CA 1
ATOM 754 C C . LEU A 1 100 ? -13.010 10.820 24.060 1.00 96.12 100 LEU A C 1
ATOM 756 O O . LEU A 1 100 ? -12.855 12.019 23.824 1.00 96.12 100 LEU A O 1
ATOM 760 N N . LYS A 1 101 ? -12.666 10.276 25.228 1.00 97.50 101 LYS A N 1
ATOM 761 C CA . LYS A 1 101 ? -12.154 11.049 26.367 1.00 97.50 101 LYS A CA 1
ATOM 762 C C . LYS A 1 101 ? -10.689 10.750 26.640 1.00 97.50 101 LYS A C 1
ATOM 764 O O . LYS A 1 101 ? -10.274 9.594 26.650 1.00 97.50 101 LYS A O 1
ATOM 769 N N . LYS A 1 102 ? -9.913 11.799 26.922 1.00 98.12 102 LYS A N 1
ATOM 770 C CA . LYS A 1 102 ? -8.509 11.679 27.338 1.00 98.12 102 LYS A CA 1
ATOM 771 C C . LYS A 1 102 ? -8.379 10.787 28.579 1.00 98.12 102 LYS A C 1
ATOM 773 O O . LYS A 1 102 ? -9.121 10.953 29.542 1.00 98.12 102 LYS A O 1
ATOM 778 N N . GLY A 1 103 ? -7.402 9.886 28.560 1.00 98.06 103 GLY A N 1
ATOM 779 C CA . GLY A 1 103 ? -7.122 8.912 29.616 1.00 98.06 103 GLY A CA 1
ATOM 780 C C . GLY A 1 103 ? -7.988 7.652 29.559 1.00 98.06 103 GLY A C 1
ATOM 781 O O . GLY A 1 103 ? -7.693 6.691 30.265 1.00 98.06 103 GLY A O 1
ATOM 782 N N . GLU A 1 104 ? -9.028 7.619 28.721 1.00 98.44 104 GLU A N 1
ATOM 783 C CA . GLU A 1 104 ? -9.842 6.422 28.519 1.00 98.44 104 GLU A CA 1
ATOM 784 C C . GLU A 1 104 ? -9.295 5.548 27.384 1.00 98.44 104 GLU A C 1
ATOM 786 O O . GLU A 1 104 ? -8.501 5.981 26.538 1.00 98.44 104 GLU A O 1
ATOM 791 N N . ARG A 1 105 ? -9.727 4.284 27.389 1.00 98.50 105 ARG A N 1
ATOM 792 C CA . ARG A 1 105 ? -9.331 3.276 26.411 1.00 98.50 105 ARG A CA 1
ATOM 793 C C . ARG A 1 105 ? -10.508 2.805 25.580 1.00 98.50 105 ARG A C 1
ATOM 795 O O . ARG A 1 105 ? -11.585 2.520 26.109 1.00 98.50 105 ARG A O 1
ATOM 802 N N . TYR A 1 106 ? -10.252 2.652 24.288 1.00 98.38 106 TYR A N 1
ATOM 803 C CA . TYR A 1 106 ? -11.250 2.250 23.308 1.00 98.38 106 TYR A CA 1
ATOM 804 C C . TYR A 1 106 ? -10.667 1.236 22.337 1.00 98.38 106 TYR A C 1
ATOM 806 O O . TYR A 1 106 ? -9.491 1.293 21.973 1.00 98.38 106 TYR A O 1
ATOM 814 N N . TRP A 1 107 ? -11.517 0.319 21.906 1.00 98.19 107 TRP A N 1
ATOM 815 C CA . TRP A 1 107 ? -11.275 -0.493 20.732 1.00 98.19 107 TRP A CA 1
ATOM 816 C C . TRP A 1 107 ? -11.677 0.284 19.489 1.00 98.19 107 TRP A C 1
ATOM 818 O O . TRP A 1 107 ? -12.781 0.818 19.437 1.00 98.19 107 TRP A O 1
ATOM 828 N N . LEU A 1 108 ? -10.796 0.322 18.495 1.00 97.75 108 LEU A N 1
ATOM 829 C CA . LEU A 1 108 ? -11.020 0.960 17.203 1.00 97.75 108 LEU A CA 1
ATOM 830 C C . LEU A 1 108 ? -10.850 -0.063 16.081 1.00 97.75 108 LEU A C 1
ATOM 832 O O . LEU A 1 108 ? -9.861 -0.803 16.066 1.00 97.75 108 LEU A O 1
ATOM 836 N N . ALA A 1 109 ? -11.786 -0.063 15.132 1.00 96.94 109 ALA A N 1
ATOM 837 C CA . ALA A 1 109 ? -11.642 -0.732 13.843 1.00 96.94 109 ALA A CA 1
ATOM 838 C C . ALA A 1 109 ? -11.271 0.305 12.774 1.00 96.94 109 ALA A C 1
ATOM 840 O O . ALA A 1 109 ? -12.007 1.270 12.551 1.00 96.94 109 ALA A O 1
ATOM 841 N N . PHE A 1 110 ? -10.124 0.121 12.123 1.00 96.56 110 PHE A N 1
ATOM 842 C CA . PHE A 1 110 ? -9.587 1.068 11.147 1.00 96.56 110 PHE A CA 1
ATOM 843 C C . PHE A 1 110 ? -10.029 0.706 9.732 1.00 96.56 110 PHE A C 1
ATOM 845 O O . PHE A 1 110 ? -9.989 -0.457 9.329 1.00 96.56 110 PHE A O 1
ATOM 852 N N . ALA A 1 111 ? -10.439 1.721 8.977 1.00 95.06 111 ALA A N 1
ATOM 853 C CA . ALA A 1 111 ? -10.792 1.577 7.574 1.00 95.06 111 ALA A CA 1
ATOM 854 C C . ALA A 1 111 ? -9.552 1.637 6.678 1.00 95.06 111 ALA A C 1
ATOM 856 O O . ALA A 1 111 ? -8.569 2.327 6.966 1.00 95.06 111 ALA A O 1
ATOM 857 N N . SER A 1 112 ? -9.660 0.975 5.531 1.00 93.75 112 SER A N 1
ATOM 858 C CA . SER A 1 112 ? -8.664 1.055 4.465 1.00 93.75 112 SER A CA 1
ATOM 859 C C . SER A 1 112 ? -8.602 2.461 3.867 1.00 93.75 112 SER A C 1
ATOM 861 O O . SER A 1 112 ? -9.614 3.158 3.789 1.00 93.75 112 SER A O 1
ATOM 863 N N . GLY A 1 113 ? -7.425 2.880 3.390 1.00 88.44 113 GLY A N 1
ATOM 864 C CA . GLY A 1 113 ? -7.254 4.204 2.775 1.00 88.44 113 GLY A CA 1
ATOM 865 C C . GLY A 1 113 ? -8.133 4.422 1.534 1.00 88.44 113 GLY A C 1
ATOM 866 O O . GLY A 1 113 ? -8.585 5.537 1.288 1.00 88.44 113 GLY A O 1
ATOM 867 N N . CYS A 1 114 ? -8.420 3.350 0.791 1.00 87.12 114 CYS A N 1
ATOM 868 C CA . CYS A 1 114 ? -9.274 3.370 -0.398 1.00 87.12 114 CYS A CA 1
ATOM 869 C C . CYS A 1 114 ? -10.775 3.485 -0.081 1.00 87.12 114 CYS A C 1
ATOM 871 O O . CYS A 1 114 ? -11.544 3.854 -0.963 1.00 87.12 114 CYS A O 1
ATOM 873 N N . ASP A 1 115 ? -11.198 3.225 1.161 1.00 88.00 115 ASP A N 1
ATOM 874 C CA . ASP A 1 115 ? -12.606 3.312 1.580 1.00 88.00 115 ASP A CA 1
ATOM 875 C C . ASP A 1 115 ? -12.950 4.690 2.177 1.00 88.00 115 ASP A C 1
ATOM 877 O O . ASP A 1 115 ? -13.871 4.840 2.978 1.00 88.00 115 ASP A O 1
ATOM 881 N N . TYR A 1 116 ? -12.192 5.727 1.800 1.00 83.69 116 TYR A N 1
ATOM 882 C CA . TYR A 1 116 ? -12.340 7.090 2.320 1.00 83.69 116 TYR A CA 1
ATOM 883 C C . TYR A 1 116 ? -13.733 7.684 2.069 1.00 83.69 116 TYR A C 1
ATOM 885 O O . TYR A 1 116 ? -14.244 8.419 2.909 1.00 83.69 116 TYR A O 1
ATOM 893 N N . GLU A 1 117 ? -14.373 7.361 0.941 1.00 83.31 117 GLU A N 1
ATOM 894 C CA . GLU A 1 117 ? -15.726 7.850 0.637 1.00 83.31 117 GLU A CA 1
ATOM 895 C C . GLU A 1 117 ? -16.757 7.373 1.670 1.00 83.31 117 GLU A C 1
ATOM 897 O O . GLU A 1 117 ? -17.678 8.117 2.010 1.00 83.31 117 GLU A O 1
ATOM 902 N N . LYS A 1 118 ? -16.591 6.148 2.185 1.00 86.00 118 LYS A N 1
ATOM 903 C CA . LYS A 1 118 ? -17.474 5.558 3.192 1.00 86.00 118 LYS A CA 1
ATOM 904 C C . LYS A 1 118 ? -16.988 5.796 4.615 1.00 86.00 118 LYS A C 1
ATOM 906 O O . LYS A 1 118 ? -17.827 5.865 5.496 1.00 86.00 118 LYS A O 1
ATOM 911 N N . HIS A 1 119 ? -15.680 5.886 4.841 1.00 89.06 119 HIS A N 1
ATOM 912 C CA . HIS A 1 119 ? -15.039 6.007 6.150 1.00 89.06 119 HIS A CA 1
ATOM 913 C C . HIS A 1 119 ? -14.021 7.154 6.141 1.00 89.06 119 HIS A C 1
ATOM 915 O O . HIS A 1 119 ? -12.815 6.953 6.294 1.00 89.06 119 HIS A O 1
ATOM 921 N N . ASN A 1 120 ? -14.500 8.385 5.964 1.00 84.62 120 ASN A N 1
ATOM 922 C CA . ASN A 1 120 ? -13.650 9.569 5.765 1.00 84.62 120 ASN A CA 1
ATOM 923 C C . ASN A 1 120 ? -12.759 9.922 6.975 1.00 84.62 120 ASN A C 1
ATOM 925 O O . ASN A 1 120 ? -11.725 10.570 6.822 1.00 84.62 120 ASN A O 1
ATOM 929 N N . GLN A 1 121 ? -13.114 9.452 8.172 1.00 88.75 121 GLN A N 1
ATOM 930 C CA . GLN A 1 121 ? -12.299 9.558 9.390 1.00 88.75 121 GLN A CA 1
ATOM 931 C C . GLN A 1 121 ? -11.222 8.460 9.489 1.00 88.75 121 GLN A C 1
ATOM 933 O O . GLN A 1 121 ? -10.351 8.517 10.356 1.00 88.75 121 GLN A O 1
ATOM 938 N N . GLY A 1 122 ? -11.269 7.445 8.619 1.00 91.44 122 GLY A N 1
ATOM 939 C CA . GLY A 1 122 ? -10.429 6.249 8.701 1.00 91.44 122 GLY A CA 1
ATOM 940 C C . GLY A 1 122 ? -10.851 5.259 9.791 1.00 91.44 122 GLY A C 1
ATOM 941 O O . GLY A 1 122 ? -10.070 4.370 10.120 1.00 91.44 122 GLY A O 1
ATOM 942 N N . ILE A 1 123 ? -12.056 5.406 10.351 1.00 94.25 123 ILE A N 1
ATOM 943 C CA . ILE A 1 123 ? -12.616 4.545 11.401 1.00 94.25 123 ILE A CA 1
ATOM 944 C C . ILE A 1 123 ? -13.920 3.922 10.899 1.00 94.25 123 ILE A C 1
ATOM 946 O O . ILE A 1 123 ? -14.756 4.606 10.305 1.00 94.25 123 ILE A O 1
ATOM 950 N N . ILE A 1 124 ? -14.067 2.620 11.136 1.00 94.25 124 ILE A N 1
ATOM 951 C CA . ILE A 1 124 ? -15.280 1.851 10.843 1.00 94.25 124 ILE A CA 1
ATOM 952 C C . ILE A 1 124 ? -16.234 1.936 12.030 1.00 94.25 124 ILE A C 1
ATOM 954 O O . ILE A 1 124 ? -17.378 2.346 11.857 1.00 94.25 124 ILE A O 1
ATOM 958 N N . ASP A 1 125 ? -15.737 1.590 13.219 1.00 93.69 125 ASP A N 1
ATOM 959 C CA . ASP A 1 125 ? -16.493 1.593 14.469 1.00 93.69 125 ASP A CA 1
ATOM 960 C C . ASP A 1 125 ? -15.555 1.729 15.685 1.00 93.69 125 ASP A C 1
ATOM 962 O O . ASP A 1 125 ? -14.330 1.570 15.564 1.00 93.69 125 ASP A O 1
ATOM 966 N N . PHE A 1 126 ? -16.128 2.022 16.855 1.00 95.06 126 PHE A N 1
ATOM 967 C CA . PHE A 1 126 ? -15.422 2.063 18.132 1.00 95.06 126 PHE A CA 1
ATOM 968 C C . PHE A 1 126 ? -16.252 1.499 19.290 1.00 95.06 126 PHE A C 1
ATOM 970 O O . PHE A 1 126 ? -17.467 1.660 19.349 1.00 95.06 126 PHE A O 1
ATOM 977 N N . LEU A 1 127 ? -15.575 0.877 20.256 1.00 96.44 127 LEU A N 1
ATOM 978 C CA . LEU A 1 127 ? -16.182 0.317 21.466 1.00 96.44 127 LEU A CA 1
ATOM 979 C C . LEU A 1 127 ? -15.371 0.723 22.701 1.00 96.44 127 LEU A C 1
ATOM 981 O O . LEU A 1 127 ? -14.155 0.901 22.628 1.00 96.44 127 LEU A O 1
ATOM 985 N N . GLY A 1 128 ? -16.012 0.831 23.865 1.00 97.00 128 GLY A N 1
ATOM 986 C CA . GLY A 1 128 ? -15.283 1.001 25.127 1.00 97.00 128 GLY A CA 1
ATOM 987 C C . GLY A 1 128 ? -14.428 -0.231 25.463 1.00 97.00 128 GLY A C 1
ATOM 988 O O . GLY A 1 128 ? -14.769 -1.347 25.078 1.00 97.00 128 GLY A O 1
ATOM 989 N N . GLU A 1 129 ? -13.341 -0.065 26.228 1.00 97.06 129 GLU A N 1
ATOM 990 C CA . GLU A 1 129 ? -12.451 -1.181 26.626 1.00 97.06 129 GLU A CA 1
ATOM 991 C C . GLU A 1 129 ? -13.205 -2.371 27.250 1.00 97.06 129 GLU A C 1
ATOM 993 O O . GLU A 1 129 ? -12.839 -3.524 27.024 1.00 97.06 129 GLU A O 1
ATOM 998 N N . LYS A 1 130 ? -14.260 -2.087 28.028 1.00 96.00 130 LYS A N 1
ATOM 999 C CA . LYS A 1 130 ? -15.064 -3.081 28.760 1.00 96.00 130 LYS A CA 1
ATOM 1000 C C . LYS A 1 130 ? -16.330 -3.528 28.022 1.00 96.00 130 LYS A C 1
ATOM 1002 O O . LYS A 1 130 ? -17.144 -4.233 28.616 1.00 96.00 130 LYS A O 1
ATOM 1007 N N . ASP A 1 131 ? -16.527 -3.109 26.773 1.00 95.69 131 ASP A N 1
ATOM 1008 C CA . ASP A 1 131 ? -17.695 -3.524 25.998 1.00 95.69 131 ASP A CA 1
ATOM 1009 C C . ASP A 1 131 ? -17.679 -5.055 25.792 1.00 95.69 131 ASP A C 1
ATOM 1011 O O . ASP A 1 131 ? -16.659 -5.599 25.359 1.00 95.69 131 ASP A O 1
ATOM 1015 N N . PRO A 1 132 ? -18.773 -5.787 26.081 1.00 93.31 132 PRO A N 1
ATOM 1016 C CA . PRO A 1 132 ? -18.822 -7.234 25.882 1.00 93.31 132 PRO A CA 1
ATOM 1017 C C . PRO A 1 132 ? -18.487 -7.680 24.451 1.00 93.31 132 PRO A C 1
ATOM 1019 O O . PRO A 1 132 ? -17.872 -8.735 24.278 1.00 93.31 132 PRO A O 1
ATOM 1022 N N . LYS A 1 133 ? -18.836 -6.877 23.436 1.00 93.94 133 LYS A N 1
ATOM 1023 C CA . LYS A 1 133 ? -18.559 -7.161 22.018 1.00 93.94 133 LYS A CA 1
ATOM 1024 C C . LYS A 1 133 ? -17.070 -7.050 21.684 1.00 93.94 133 LYS A C 1
ATOM 1026 O O . LYS A 1 133 ? -16.599 -7.691 20.747 1.00 93.94 133 LYS A O 1
ATOM 1031 N N . ALA A 1 134 ? -16.298 -6.308 22.480 1.00 94.81 134 ALA A N 1
ATOM 1032 C CA . ALA A 1 134 ? -14.868 -6.123 22.258 1.00 94.81 134 ALA A CA 1
ATOM 1033 C C . ALA A 1 134 ? -14.042 -7.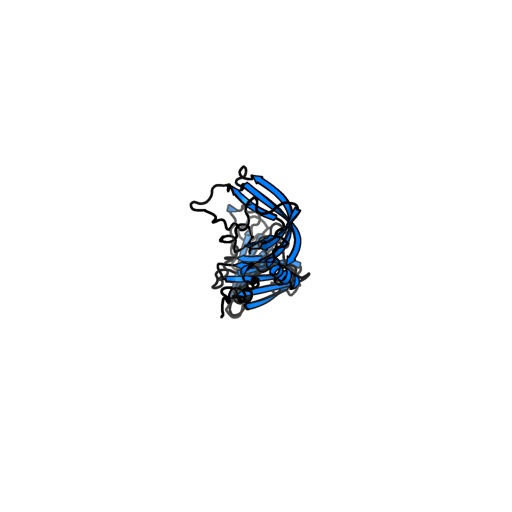411 22.419 1.00 94.81 134 ALA A C 1
ATOM 1035 O O . ALA A 1 134 ? -12.912 -7.480 21.933 1.00 94.81 134 ALA A O 1
ATOM 1036 N N . LYS A 1 135 ? -14.599 -8.461 23.044 1.00 95.12 135 LYS A N 1
ATOM 1037 C CA . LYS A 1 135 ? -13.960 -9.786 23.123 1.00 95.12 135 LYS A CA 1
ATOM 1038 C C . LYS A 1 135 ? -13.593 -10.343 21.745 1.00 95.12 135 LYS A C 1
ATOM 1040 O O . LYS A 1 135 ? -12.557 -10.987 21.611 1.00 95.12 135 LYS A O 1
ATOM 1045 N N . VAL A 1 136 ? -14.411 -10.065 20.730 1.00 96.12 136 VAL A N 1
ATOM 1046 C CA . VAL A 1 136 ? -14.197 -10.520 19.348 1.00 96.12 136 VAL A CA 1
ATOM 1047 C C . VAL A 1 136 ? -12.991 -9.814 18.724 1.00 96.12 136 VAL A C 1
ATOM 1049 O O . VAL A 1 136 ? -12.158 -10.457 18.089 1.00 96.12 136 VAL A O 1
ATOM 1052 N N . LEU A 1 137 ? -12.843 -8.509 18.972 1.00 96.94 137 LEU A N 1
ATOM 1053 C CA . LEU A 1 137 ? -11.686 -7.730 18.523 1.00 96.94 137 LEU A CA 1
ATOM 1054 C C . LEU A 1 137 ? -10.405 -8.184 19.236 1.00 96.94 137 LEU A C 1
ATOM 1056 O O . LEU A 1 137 ? -9.366 -8.353 18.602 1.00 96.94 137 LEU A O 1
ATOM 1060 N N . ASP A 1 138 ? -10.487 -8.464 20.538 1.00 96.94 138 ASP A N 1
ATOM 1061 C CA . ASP A 1 138 ? -9.362 -8.993 21.311 1.00 96.94 138 ASP A CA 1
ATOM 1062 C C . ASP A 1 138 ? -8.906 -10.373 20.821 1.00 96.94 138 ASP A C 1
ATOM 1064 O O . ASP A 1 138 ? -7.706 -10.624 20.693 1.00 96.94 138 ASP A O 1
ATOM 1068 N N . ALA A 1 139 ? -9.855 -11.256 20.502 1.00 96.50 139 ALA A N 1
ATOM 1069 C CA . ALA A 1 139 ? -9.565 -12.549 19.894 1.00 96.50 139 ALA A CA 1
ATOM 1070 C C . ALA A 1 139 ? -8.888 -12.386 18.524 1.00 96.50 139 ALA A C 1
ATOM 1072 O O . ALA A 1 139 ? -7.893 -13.060 18.256 1.00 96.50 139 ALA A O 1
ATOM 1073 N N . ALA A 1 140 ? -9.360 -11.448 17.695 1.00 96.81 140 ALA A N 1
ATOM 1074 C CA . ALA A 1 140 ? -8.767 -11.167 16.390 1.00 96.81 140 ALA A CA 1
ATOM 1075 C C . ALA A 1 140 ? -7.319 -10.656 16.494 1.00 96.81 140 ALA A C 1
ATOM 1077 O O . ALA A 1 140 ? -6.472 -11.085 15.708 1.00 96.81 140 ALA A O 1
ATOM 1078 N N . VAL A 1 141 ? -7.021 -9.799 17.484 1.00 97.69 141 VAL A N 1
ATOM 1079 C CA . VAL A 1 141 ? -5.650 -9.342 17.787 1.00 97.69 141 VAL A CA 1
ATOM 1080 C C . VAL A 1 141 ? -4.769 -10.502 18.240 1.00 97.69 141 VAL A C 1
ATOM 1082 O O . VAL A 1 141 ? -3.659 -10.648 17.742 1.00 97.69 141 VAL A O 1
ATOM 1085 N N . LYS A 1 142 ? -5.252 -11.353 19.154 1.00 97.69 142 LYS A N 1
ATOM 1086 C CA . LYS A 1 142 ? -4.495 -12.522 19.639 1.00 97.69 142 LYS A CA 1
ATOM 1087 C C . LYS A 1 142 ? -4.189 -13.532 18.533 1.00 97.69 142 LYS A C 1
ATOM 1089 O O . LYS A 1 142 ? -3.130 -14.148 18.559 1.00 97.69 142 LYS A O 1
ATOM 1094 N N . ALA A 1 143 ? -5.108 -13.695 17.585 1.00 97.25 143 ALA A N 1
ATOM 1095 C CA . ALA A 1 143 ? -4.928 -14.545 16.412 1.00 97.25 143 ALA A CA 1
ATOM 1096 C C . ALA A 1 143 ? -4.124 -13.870 15.284 1.00 97.25 143 ALA A C 1
ATOM 1098 O O . ALA A 1 143 ? -3.881 -14.504 14.259 1.00 97.25 143 ALA A O 1
ATOM 1099 N N . ASP A 1 144 ? -3.740 -12.600 15.453 1.00 96.56 144 ASP A N 1
ATOM 1100 C CA . ASP A 1 144 ? -3.079 -11.769 14.444 1.00 96.56 144 ASP A CA 1
ATOM 1101 C C . ASP A 1 144 ? -3.800 -11.797 13.082 1.00 96.56 144 ASP A C 1
ATOM 1103 O O . ASP A 1 144 ? -3.216 -11.960 12.008 1.00 96.56 144 ASP A O 1
ATOM 1107 N N . THR A 1 145 ? -5.128 -11.669 13.137 1.00 95.94 145 THR A N 1
ATOM 1108 C CA . THR A 1 145 ? -6.017 -11.815 11.970 1.00 95.94 145 THR A CA 1
ATOM 1109 C C . THR A 1 145 ? -5.673 -10.815 10.863 1.00 95.94 145 THR A C 1
ATOM 1111 O O . THR A 1 145 ? -5.791 -11.125 9.677 1.00 95.94 145 THR A O 1
ATOM 1114 N N . PHE A 1 146 ? -5.190 -9.629 11.239 1.00 97.00 146 PHE A N 1
ATOM 1115 C CA . PHE A 1 146 ? -4.872 -8.536 10.325 1.00 97.00 146 PHE A CA 1
ATOM 1116 C C . PHE A 1 146 ? -3.370 -8.423 10.028 1.00 97.00 146 PHE A C 1
ATOM 1118 O O . PHE A 1 146 ? -2.936 -7.394 9.516 1.00 97.00 146 PHE A O 1
ATOM 1125 N N . ARG A 1 147 ? -2.568 -9.474 10.271 1.00 96.38 147 ARG A N 1
ATOM 1126 C CA . ARG A 1 147 ? -1.103 -9.480 10.050 1.00 96.38 147 ARG A CA 1
ATOM 1127 C C . ARG A 1 147 ? -0.649 -8.990 8.677 1.00 96.38 147 ARG A C 1
ATOM 1129 O O . ARG A 1 147 ? 0.473 -8.533 8.511 1.00 96.38 147 ARG A O 1
ATOM 1136 N N . TRP A 1 148 ? -1.512 -9.141 7.675 1.00 96.31 148 TRP A N 1
ATOM 1137 C CA . TRP A 1 148 ? -1.256 -8.740 6.295 1.00 96.31 148 TRP A CA 1
ATOM 1138 C C . TRP A 1 148 ? -1.530 -7.258 6.033 1.00 96.31 148 TRP A C 1
ATOM 1140 O O . TRP A 1 148 ? -1.472 -6.851 4.879 1.00 96.31 148 TRP A O 1
ATOM 1150 N N . HIS A 1 149 ? -1.861 -6.450 7.044 1.00 95.75 149 HIS A N 1
ATOM 1151 C CA . HIS A 1 149 ? -2.203 -5.033 6.873 1.00 95.75 149 HIS A CA 1
ATOM 1152 C C . HIS A 1 149 ? -3.180 -4.804 5.701 1.00 95.75 149 HIS A C 1
ATOM 1154 O O . HIS A 1 149 ? -2.855 -4.047 4.776 1.00 95.75 149 HIS A O 1
ATOM 1160 N N . PRO A 1 150 ? -4.320 -5.523 5.663 1.00 96.88 150 PRO A N 1
ATOM 1161 C CA . PRO A 1 150 ? -5.193 -5.534 4.498 1.00 96.88 150 PRO A CA 1
ATOM 1162 C C . PRO A 1 150 ? -5.675 -4.125 4.141 1.00 96.88 150 PRO A C 1
ATOM 1164 O O . PRO A 1 150 ? -5.909 -3.287 5.005 1.00 96.88 150 PRO A O 1
ATOM 1167 N N . GLN A 1 151 ? -5.814 -3.864 2.851 1.00 96.50 151 GLN A N 1
ATOM 1168 C CA . GLN A 1 151 ? -6.387 -2.653 2.288 1.00 96.50 151 GLN A CA 1
ATOM 1169 C C . GLN A 1 151 ? -7.456 -3.078 1.289 1.00 96.50 151 GLN A C 1
ATOM 1171 O O . GLN A 1 151 ? -7.158 -3.689 0.266 1.00 96.50 151 GLN A O 1
ATOM 1176 N N . TYR A 1 152 ? -8.705 -2.794 1.617 1.00 96.25 152 TYR A N 1
ATOM 1177 C CA . TYR A 1 152 ? -9.857 -3.055 0.776 1.00 96.25 152 TYR A CA 1
ATOM 1178 C C . TYR A 1 152 ? -10.140 -1.860 -0.128 1.00 96.25 152 TYR A C 1
ATOM 1180 O O . TYR A 1 152 ? -10.266 -0.728 0.344 1.00 96.25 152 TYR A O 1
ATOM 1188 N N . ASP A 1 153 ? -10.264 -2.129 -1.424 1.00 95.31 153 ASP A N 1
ATOM 1189 C CA . ASP A 1 153 ? -10.710 -1.160 -2.412 1.00 95.31 153 ASP A CA 1
ATOM 1190 C C . ASP A 1 153 ? -12.173 -1.421 -2.810 1.00 95.31 153 ASP A C 1
ATOM 1192 O O . ASP A 1 153 ? -12.477 -2.425 -3.466 1.00 95.31 153 ASP A O 1
ATOM 1196 N N . PRO A 1 154 ? -13.107 -0.513 -2.471 1.00 92.44 154 PRO A N 1
ATOM 1197 C CA . PRO A 1 154 ? -14.521 -0.708 -2.760 1.00 92.44 154 PRO A CA 1
ATOM 1198 C C . PRO A 1 154 ? -14.847 -0.669 -4.258 1.00 92.44 154 PRO A C 1
ATOM 1200 O O . PRO A 1 154 ? -15.921 -1.151 -4.631 1.00 92.44 154 PRO A O 1
ATOM 1203 N N . LYS A 1 155 ? -13.974 -0.113 -5.112 1.00 92.38 155 LYS A N 1
ATOM 1204 C CA . LYS A 1 155 ? -14.202 -0.037 -6.565 1.00 92.38 155 LYS A CA 1
ATOM 1205 C C . LYS A 1 155 ? -13.955 -1.383 -7.238 1.00 92.38 155 LYS A C 1
ATOM 1207 O O . LYS A 1 155 ? -14.831 -1.878 -7.942 1.00 92.38 155 LYS A O 1
ATOM 1212 N N . THR A 1 156 ? -12.805 -1.999 -6.980 1.00 94.12 156 THR A N 1
ATOM 1213 C CA . THR A 1 156 ? -12.435 -3.305 -7.553 1.00 94.12 156 THR A CA 1
ATOM 1214 C C . THR A 1 156 ? -12.926 -4.500 -6.736 1.00 94.12 156 THR A C 1
ATOM 1216 O O . THR A 1 156 ? -12.942 -5.622 -7.248 1.00 94.12 156 THR A O 1
ATOM 1219 N N . LYS A 1 157 ? -13.353 -4.272 -5.484 1.00 95.19 157 LYS A N 1
ATOM 1220 C CA . LYS A 1 157 ? -13.699 -5.310 -4.492 1.00 95.19 157 LYS A CA 1
ATOM 1221 C C . LYS A 1 157 ? -12.513 -6.193 -4.093 1.00 95.19 157 LYS A C 1
ATOM 1223 O O . LYS A 1 157 ? -12.707 -7.297 -3.588 1.00 95.19 157 LYS A O 1
ATOM 1228 N N . LEU A 1 158 ? -11.292 -5.722 -4.329 1.00 97.06 158 LEU A N 1
ATOM 1229 C CA . LEU A 1 158 ? -10.070 -6.429 -3.972 1.00 97.06 158 LEU A CA 1
ATOM 1230 C C . LEU A 1 158 ? -9.595 -5.999 -2.586 1.00 97.06 158 LEU A C 1
ATOM 1232 O O . LEU A 1 158 ? -9.652 -4.821 -2.234 1.00 97.06 158 LEU A O 1
ATOM 1236 N N . THR A 1 159 ? -9.062 -6.956 -1.834 1.00 97.56 159 THR A N 1
ATOM 1237 C CA . THR A 1 159 ? -8.280 -6.700 -0.625 1.00 97.56 159 THR A CA 1
ATOM 1238 C C . THR A 1 159 ? -6.830 -7.032 -0.921 1.00 97.56 159 THR A C 1
ATOM 1240 O O . THR A 1 159 ? -6.511 -8.170 -1.255 1.00 97.56 159 THR A O 1
ATOM 1243 N N . TYR A 1 160 ? -5.933 -6.064 -0.788 1.00 97.44 160 TYR A N 1
ATOM 1244 C CA . TYR A 1 160 ? -4.498 -6.269 -0.967 1.00 97.44 160 TYR A CA 1
ATOM 1245 C C . TYR A 1 160 ? -3.765 -6.031 0.350 1.00 97.44 160 TYR A C 1
ATOM 1247 O O . TYR A 1 160 ? -4.120 -5.154 1.129 1.00 97.44 160 TYR A O 1
ATOM 1255 N N . GLY A 1 161 ? -2.748 -6.832 0.628 1.00 96.81 161 GLY A N 1
ATOM 1256 C CA . GLY A 1 161 ? -2.027 -6.809 1.893 1.00 96.81 161 GLY A CA 1
ATOM 1257 C C . GLY A 1 161 ? -0.550 -7.110 1.710 1.00 96.81 161 GLY A C 1
ATOM 1258 O O . GLY A 1 161 ? -0.109 -7.564 0.651 1.00 96.81 161 GLY A O 1
ATOM 1259 N N . ARG A 1 162 ? 0.222 -6.846 2.759 1.00 95.94 162 ARG A N 1
ATOM 1260 C CA . ARG A 1 162 ? 1.664 -7.048 2.808 1.00 95.94 162 ARG A CA 1
ATOM 1261 C C . ARG A 1 162 ? 2.147 -7.498 4.183 1.00 95.94 162 ARG A C 1
ATOM 1263 O O . ARG A 1 162 ? 1.579 -7.119 5.202 1.00 95.94 162 ARG A O 1
ATOM 1270 N N . VAL A 1 163 ? 3.260 -8.220 4.190 1.00 95.56 163 VAL A N 1
ATOM 1271 C CA . VAL A 1 163 ? 4.093 -8.480 5.371 1.00 95.56 163 VAL A CA 1
ATOM 1272 C C . VAL A 1 163 ? 5.525 -8.110 5.012 1.00 95.56 163 VAL A C 1
ATOM 1274 O O . VAL A 1 163 ? 6.080 -8.661 4.062 1.00 95.56 163 VAL A O 1
ATOM 1277 N N . SER A 1 164 ? 6.116 -7.169 5.747 1.00 92.31 164 SER A N 1
ATOM 1278 C CA . SER A 1 164 ? 7.500 -6.741 5.528 1.00 92.31 164 SER A CA 1
ATOM 1279 C C . SER A 1 164 ? 8.467 -7.539 6.397 1.00 92.31 164 SER A C 1
ATOM 1281 O O . SER A 1 164 ? 8.292 -7.619 7.610 1.00 92.31 164 SER A O 1
ATOM 1283 N N . GLU A 1 165 ? 9.518 -8.071 5.784 1.00 91.06 165 GLU A N 1
ATOM 1284 C CA . GLU A 1 165 ? 10.663 -8.693 6.450 1.00 91.06 165 GLU A CA 1
ATOM 1285 C C . GLU A 1 165 ? 11.922 -7.848 6.160 1.00 91.06 165 GLU A C 1
ATOM 1287 O O . GLU A 1 165 ? 11.851 -6.793 5.523 1.00 91.06 165 GLU A O 1
ATOM 1292 N N . LYS A 1 166 ? 13.087 -8.246 6.683 1.00 87.44 166 LYS A N 1
ATOM 1293 C CA . LYS A 1 166 ? 14.306 -7.418 6.624 1.00 87.44 166 LYS A CA 1
ATOM 1294 C C . LYS A 1 166 ? 14.777 -7.154 5.186 1.00 87.44 166 LYS A C 1
ATOM 1296 O O . LYS A 1 166 ? 15.160 -6.034 4.852 1.00 87.44 166 LYS A O 1
ATOM 1301 N N . ASP A 1 167 ? 14.781 -8.190 4.361 1.00 91.25 167 ASP A N 1
ATOM 1302 C CA . ASP A 1 167 ? 15.397 -8.240 3.029 1.00 91.25 167 ASP A CA 1
ATOM 1303 C C . ASP A 1 167 ? 14.419 -8.657 1.926 1.00 91.25 167 ASP A C 1
ATOM 1305 O O . ASP A 1 167 ? 14.809 -8.828 0.771 1.00 91.25 167 ASP A O 1
ATOM 1309 N N . LYS A 1 168 ? 13.150 -8.818 2.286 1.00 93.69 168 LYS A N 1
ATOM 1310 C CA . LYS A 1 168 ? 12.061 -9.183 1.395 1.00 93.69 168 LYS A CA 1
ATOM 1311 C C . LYS A 1 168 ? 10.741 -8.782 2.018 1.00 93.69 168 LYS A C 1
ATOM 1313 O O . LYS A 1 168 ? 10.653 -8.454 3.200 1.00 93.69 168 LYS A O 1
ATOM 1318 N N . TRP A 1 169 ? 9.688 -8.843 1.232 1.00 96.00 169 TRP A N 1
ATOM 1319 C CA . TRP A 1 169 ? 8.339 -8.673 1.732 1.00 96.00 169 TRP A CA 1
ATOM 1320 C C . TRP A 1 169 ? 7.380 -9.486 0.888 1.00 96.00 169 TRP A C 1
ATOM 1322 O O . TRP A 1 169 ? 7.620 -9.751 -0.290 1.00 96.00 169 TRP A O 1
ATOM 1332 N N . ARG A 1 170 ? 6.303 -9.939 1.516 1.00 96.69 170 ARG A N 1
ATOM 1333 C CA . ARG A 1 170 ? 5.265 -10.720 0.857 1.00 96.69 170 ARG A CA 1
ATOM 1334 C C . ARG A 1 170 ? 4.070 -9.836 0.601 1.00 96.69 170 ARG A C 1
ATOM 1336 O O . ARG A 1 170 ? 3.699 -9.033 1.454 1.00 96.69 170 ARG A O 1
ATOM 1343 N N . VAL A 1 171 ? 3.470 -10.012 -0.562 1.00 97.06 171 VAL A N 1
ATOM 1344 C CA . VAL A 1 171 ? 2.271 -9.316 -1.011 1.00 97.06 171 VAL A CA 1
ATOM 1345 C C . VAL A 1 171 ? 1.201 -10.350 -1.296 1.00 97.06 171 VAL A C 1
ATOM 1347 O O . VAL A 1 171 ? 1.483 -11.378 -1.905 1.00 97.06 171 VAL A O 1
ATOM 1350 N N . ARG A 1 172 ? -0.025 -10.063 -0.872 1.00 97.81 172 ARG A N 1
ATOM 1351 C CA . ARG A 1 172 ? -1.185 -10.932 -1.054 1.00 97.81 172 ARG A CA 1
ATOM 1352 C C . ARG A 1 172 ? -2.343 -10.127 -1.616 1.00 97.81 172 ARG A C 1
ATOM 1354 O O . ARG A 1 172 ? -2.574 -9.009 -1.157 1.00 97.81 172 ARG A O 1
ATOM 1361 N N . VAL A 1 173 ? -3.088 -10.708 -2.552 1.00 98.25 173 VAL A N 1
ATOM 1362 C CA . VAL A 1 173 ? -4.362 -10.150 -3.019 1.00 98.25 173 VAL A CA 1
ATOM 1363 C C . VAL A 1 173 ? -5.470 -11.177 -2.865 1.00 98.25 173 VAL A C 1
ATOM 1365 O O . VAL A 1 173 ? -5.302 -12.361 -3.164 1.00 98.25 173 VAL A O 1
ATOM 1368 N N . GLU A 1 174 ? -6.609 -10.706 -2.381 1.00 97.75 174 GLU A N 1
ATOM 1369 C CA . GLU A 1 174 ? -7.803 -11.482 -2.096 1.00 97.75 174 GLU A CA 1
ATOM 1370 C C . GLU A 1 174 ? -9.023 -10.829 -2.746 1.00 97.75 174 GLU A C 1
ATOM 1372 O O . GLU A 1 174 ? -9.092 -9.608 -2.903 1.00 97.75 174 GLU A O 1
ATOM 1377 N N . LYS A 1 175 ? -10.011 -11.653 -3.083 1.00 96.31 175 LYS A N 1
ATOM 1378 C CA . LYS A 1 175 ? -11.345 -11.228 -3.508 1.00 96.31 175 LYS A CA 1
ATOM 1379 C C . LYS A 1 175 ? -12.352 -12.133 -2.822 1.00 96.31 175 LYS A C 1
ATOM 1381 O O . LYS A 1 175 ? -12.167 -13.348 -2.831 1.00 96.31 175 LYS A O 1
ATOM 1386 N N . ASP A 1 176 ? -13.356 -11.552 -2.174 1.00 91.38 176 ASP A N 1
ATOM 1387 C CA . ASP A 1 176 ? -14.381 -12.302 -1.432 1.00 91.38 176 ASP A CA 1
ATOM 1388 C C . ASP A 1 176 ? -13.781 -13.317 -0.433 1.00 91.38 176 ASP A C 1
ATOM 1390 O O . ASP A 1 176 ? -14.156 -14.487 -0.398 1.00 91.38 176 ASP A O 1
ATOM 1394 N N . ALA A 1 177 ? -12.780 -12.875 0.342 1.00 88.31 177 ALA A N 1
ATOM 1395 C CA . ALA A 1 177 ? -12.013 -13.681 1.305 1.00 88.31 177 ALA A CA 1
ATOM 1396 C C . ALA A 1 177 ? -11.238 -14.883 0.715 1.00 88.31 177 ALA A C 1
ATOM 1398 O O . ALA A 1 177 ? -10.679 -15.692 1.456 1.00 88.31 177 ALA A O 1
ATOM 1399 N N . LYS A 1 178 ? -11.146 -14.992 -0.615 1.00 96.06 178 LYS A N 1
ATOM 1400 C CA . LYS A 1 178 ? -10.322 -15.985 -1.306 1.00 96.06 178 LYS A CA 1
ATOM 1401 C C . LYS A 1 178 ? -9.023 -15.350 -1.786 1.00 96.06 178 LYS A C 1
ATOM 1403 O O . LYS A 1 178 ? -9.048 -14.354 -2.505 1.00 96.06 178 LYS A O 1
ATOM 1408 N N . VAL A 1 179 ? -7.892 -15.975 -1.458 1.00 97.88 179 VAL A N 1
ATOM 1409 C CA . VAL A 1 179 ? -6.583 -15.597 -2.007 1.00 97.88 179 VAL A CA 1
ATOM 1410 C C . VAL A 1 179 ? -6.574 -15.836 -3.515 1.00 97.88 179 VAL A C 1
ATOM 1412 O O . VAL A 1 179 ? -6.788 -16.961 -3.970 1.00 97.88 179 VAL A O 1
ATOM 1415 N N . LEU A 1 180 ? -6.333 -14.771 -4.280 1.00 98.06 180 LEU A N 1
ATOM 1416 C CA . LEU A 1 180 ? -6.093 -14.854 -5.719 1.00 98.06 180 LEU A CA 1
ATOM 1417 C C . LEU A 1 180 ? -4.644 -15.254 -5.977 1.00 98.06 180 LEU A C 1
ATOM 1419 O O . LEU A 1 180 ? -4.379 -16.187 -6.731 1.00 98.06 180 LEU A O 1
ATOM 1423 N N . TRP A 1 181 ? -3.713 -14.568 -5.315 1.00 98.06 181 TRP A N 1
ATOM 1424 C CA . TRP A 1 181 ? -2.288 -14.856 -5.392 1.00 98.06 181 TRP A CA 1
ATOM 1425 C C . TRP A 1 181 ? -1.525 -14.251 -4.206 1.00 98.06 181 TRP A C 1
ATOM 1427 O O . TRP A 1 181 ? -1.971 -13.305 -3.550 1.00 98.06 181 TRP A O 1
ATOM 1437 N N . GLU A 1 182 ? -0.340 -14.806 -3.962 1.00 97.88 182 GLU A N 1
ATOM 1438 C CA . GLU A 1 182 ? 0.656 -14.313 -3.013 1.00 97.88 182 GLU A CA 1
ATOM 1439 C C . GLU A 1 182 ? 2.028 -14.336 -3.699 1.00 97.88 182 GLU A C 1
ATOM 1441 O O . GLU A 1 182 ? 2.338 -15.273 -4.440 1.00 97.88 182 GLU A O 1
ATOM 1446 N N . LYS A 1 183 ? 2.842 -13.296 -3.496 1.00 96.50 183 LYS A N 1
ATOM 1447 C CA . LYS A 1 183 ? 4.191 -13.198 -4.065 1.00 96.50 183 LYS A CA 1
ATOM 1448 C C . LYS A 1 183 ? 5.188 -12.653 -3.062 1.00 96.50 183 LYS A C 1
ATOM 1450 O O . LYS A 1 183 ? 4.891 -11.734 -2.305 1.00 96.50 183 LYS A O 1
ATOM 1455 N N . GLU A 1 184 ? 6.396 -13.195 -3.120 1.00 96.94 184 GLU A N 1
ATOM 1456 C CA . GLU A 1 184 ? 7.564 -12.625 -2.463 1.00 96.94 184 GLU A CA 1
ATOM 1457 C C . GLU A 1 184 ? 8.224 -11.599 -3.390 1.00 96.94 184 GLU A C 1
ATOM 1459 O O . GLU A 1 184 ? 8.423 -11.854 -4.580 1.00 96.94 184 GLU A O 1
ATOM 1464 N N . ILE A 1 185 ? 8.547 -10.432 -2.839 1.00 94.75 185 ILE A N 1
ATOM 1465 C CA . ILE A 1 185 ? 9.240 -9.345 -3.522 1.00 94.75 185 ILE A CA 1
ATOM 1466 C C . ILE A 1 185 ? 10.584 -9.140 -2.812 1.00 94.75 185 ILE A C 1
ATOM 1468 O O . ILE A 1 185 ? 10.597 -8.862 -1.609 1.00 94.75 185 ILE A O 1
ATOM 1472 N N . PRO A 1 186 ? 11.719 -9.269 -3.522 1.00 94.25 186 PRO A N 1
ATOM 1473 C CA . PRO A 1 186 ? 13.035 -9.112 -2.919 1.00 94.25 186 PRO A CA 1
ATOM 1474 C C . PRO A 1 186 ? 13.327 -7.648 -2.569 1.00 94.25 186 PRO A C 1
ATOM 1476 O O . PRO A 1 186 ? 12.891 -6.721 -3.256 1.00 94.25 186 PRO A O 1
ATOM 1479 N N . GLY A 1 187 ? 14.137 -7.443 -1.535 1.00 94.25 187 GLY A N 1
ATOM 1480 C CA . GLY A 1 187 ? 14.550 -6.137 -1.028 1.00 94.25 187 GLY A CA 1
ATOM 1481 C C . GLY A 1 187 ? 13.632 -5.577 0.060 1.00 94.25 187 GLY A C 1
ATOM 1482 O O . GLY A 1 187 ? 12.652 -6.191 0.482 1.00 94.25 187 GLY A O 1
ATOM 1483 N N . THR A 1 188 ? 13.978 -4.388 0.541 1.00 95.00 188 THR A N 1
ATOM 1484 C CA . THR A 1 188 ? 13.274 -3.727 1.642 1.00 95.00 188 THR A CA 1
ATOM 1485 C C . THR A 1 188 ? 12.203 -2.788 1.090 1.00 95.00 188 THR A C 1
ATOM 1487 O O . THR A 1 188 ? 12.501 -1.932 0.258 1.00 95.00 188 THR A O 1
ATOM 1490 N N . ARG A 1 189 ? 10.960 -2.903 1.575 1.00 93.62 189 ARG A N 1
ATOM 1491 C CA . ARG A 1 189 ? 9.858 -1.997 1.204 1.00 93.62 189 ARG A CA 1
ATOM 1492 C C . ARG A 1 189 ? 10.262 -0.533 1.412 1.00 93.62 189 ARG A C 1
ATOM 1494 O O . ARG A 1 189 ? 10.709 -0.168 2.498 1.00 93.62 189 ARG A O 1
ATOM 1501 N N . VAL A 1 190 ? 10.045 0.312 0.406 1.00 90.62 190 VAL A N 1
ATOM 1502 C CA . VAL A 1 190 ? 10.219 1.766 0.550 1.00 90.62 190 VAL A CA 1
ATOM 1503 C C . VAL A 1 190 ? 9.025 2.353 1.305 1.00 90.62 190 VAL A C 1
ATOM 1505 O O . VAL A 1 190 ? 7.878 1.991 1.037 1.00 90.62 190 VAL A O 1
ATOM 1508 N N . ASP A 1 191 ? 9.277 3.265 2.243 1.00 85.94 191 ASP A N 1
ATOM 1509 C CA . ASP A 1 191 ? 8.236 3.953 3.015 1.00 85.94 191 ASP A CA 1
ATOM 1510 C C . ASP A 1 191 ? 7.980 5.362 2.462 1.00 85.94 191 ASP A C 1
ATOM 1512 O O . ASP A 1 191 ? 8.394 6.369 3.030 1.00 85.94 191 ASP A O 1
ATOM 1516 N N . ALA A 1 192 ? 7.356 5.429 1.285 1.00 83.19 192 ALA A N 1
ATOM 1517 C CA . ALA A 1 192 ? 7.003 6.677 0.616 1.00 83.19 192 ALA A CA 1
ATOM 1518 C C . ALA A 1 192 ? 5.532 6.643 0.186 1.00 83.19 192 ALA A C 1
ATOM 1520 O O . ALA A 1 192 ? 4.970 5.583 -0.063 1.00 83.19 192 ALA A O 1
ATOM 1521 N N . TYR A 1 193 ? 4.902 7.812 0.052 1.00 71.56 193 TYR A N 1
ATOM 1522 C CA . TYR A 1 193 ? 3.465 7.912 -0.242 1.00 71.56 193 TYR A CA 1
ATOM 1523 C C . TYR A 1 193 ? 3.019 7.104 -1.480 1.00 71.56 193 TYR A C 1
ATOM 1525 O O . TYR A 1 193 ? 1.945 6.514 -1.474 1.00 71.56 193 TYR A O 1
ATOM 1533 N N . ALA A 1 194 ? 3.860 7.032 -2.518 1.00 77.25 194 ALA A N 1
ATOM 1534 C CA . ALA A 1 194 ? 3.565 6.334 -3.772 1.00 77.25 194 ALA A CA 1
ATOM 1535 C C . ALA A 1 194 ? 4.314 4.999 -3.960 1.00 77.25 194 ALA A C 1
ATOM 1537 O O . ALA A 1 194 ? 4.418 4.507 -5.083 1.00 77.25 194 ALA A O 1
ATOM 1538 N N . SER A 1 195 ? 4.851 4.410 -2.884 1.00 87.25 195 SER A N 1
ATOM 1539 C CA . SER A 1 195 ? 5.628 3.161 -2.955 1.00 87.25 195 SER A CA 1
ATOM 1540 C C . SER A 1 195 ? 4.772 1.890 -2.880 1.00 87.25 195 SER A C 1
ATOM 1542 O O . SER A 1 195 ? 5.263 0.795 -3.150 1.00 87.25 195 SER A O 1
ATOM 1544 N N . TRP A 1 196 ? 3.501 2.003 -2.487 1.00 92.81 196 TRP A N 1
ATOM 1545 C CA . TRP A 1 196 ? 2.605 0.866 -2.285 1.00 92.81 196 TRP A CA 1
ATOM 1546 C C . TRP A 1 196 ? 1.140 1.264 -2.442 1.00 92.81 196 TRP A C 1
ATOM 1548 O O . TRP A 1 196 ? 0.703 2.251 -1.855 1.00 92.81 196 TRP A O 1
ATOM 1558 N N . GLY A 1 197 ? 0.363 0.465 -3.170 1.00 93.62 197 GLY A N 1
ATOM 1559 C CA . GLY A 1 197 ? -1.090 0.623 -3.258 1.00 93.62 197 GLY A CA 1
ATOM 1560 C C . GLY A 1 197 ? -1.641 0.328 -4.644 1.00 93.62 197 GLY A C 1
ATOM 1561 O O . GLY A 1 197 ? -0.897 -0.078 -5.534 1.00 93.62 197 GLY A O 1
ATOM 1562 N N . LEU A 1 198 ? -2.943 0.545 -4.826 1.00 93.25 198 LEU A N 1
ATOM 1563 C CA . LEU A 1 198 ? -3.586 0.479 -6.137 1.00 93.25 198 LEU A CA 1
ATOM 1564 C C . LEU A 1 198 ? -3.517 1.835 -6.843 1.00 93.25 198 LEU A C 1
ATOM 1566 O O . LEU A 1 198 ? -3.842 2.864 -6.252 1.00 93.25 198 LEU A O 1
ATOM 1570 N N . TRP A 1 199 ? -3.119 1.825 -8.114 1.00 89.69 199 TRP A N 1
ATOM 1571 C CA . TRP A 1 199 ? -2.927 3.030 -8.922 1.00 89.69 199 TRP A CA 1
ATOM 1572 C C . TRP A 1 199 ? -3.600 2.889 -10.284 1.00 89.69 199 TRP A C 1
ATOM 1574 O O . TRP A 1 199 ? -3.427 1.880 -10.967 1.00 89.69 199 TRP A O 1
ATOM 1584 N N . GLY A 1 200 ? -4.329 3.924 -10.708 1.00 83.69 200 GLY A N 1
ATOM 1585 C CA . GLY A 1 200 ? -5.026 3.994 -12.003 1.00 83.69 200 GLY A CA 1
ATOM 1586 C C . GLY A 1 200 ? -4.119 4.265 -13.210 1.00 83.69 200 GLY A C 1
ATOM 1587 O O . GLY A 1 200 ? -4.563 4.878 -14.174 1.00 83.69 200 GLY A O 1
ATOM 1588 N N . GLY A 1 201 ? -2.849 3.861 -13.138 1.00 68.69 201 GLY A N 1
ATOM 1589 C CA . GLY A 1 201 ? -1.824 4.105 -14.153 1.00 68.69 201 GLY A CA 1
ATOM 1590 C C . GLY A 1 201 ? -0.562 4.751 -13.580 1.00 68.69 201 GLY A C 1
ATOM 1591 O O . GLY A 1 201 ? -0.548 5.253 -12.455 1.00 68.69 201 GLY A O 1
ATOM 1592 N N . LEU A 1 202 ? 0.517 4.723 -14.362 1.00 64.44 202 LEU A N 1
ATOM 1593 C CA . LEU A 1 202 ? 1.786 5.379 -14.053 1.00 64.44 202 LEU A CA 1
ATOM 1594 C C . LEU A 1 202 ? 1.960 6.533 -15.041 1.00 64.44 202 LEU A C 1
ATOM 1596 O O . LEU A 1 202 ? 2.051 6.306 -16.240 1.00 64.44 202 LEU A O 1
ATOM 1600 N N . SER A 1 203 ? 2.008 7.775 -14.553 1.00 57.22 203 SER A N 1
ATOM 1601 C CA . SER A 1 203 ? 2.042 8.986 -15.396 1.00 57.22 203 SER A CA 1
ATOM 1602 C C . SER A 1 203 ? 3.250 9.084 -16.338 1.00 57.22 203 SER A C 1
ATOM 1604 O O . SER A 1 203 ? 3.285 9.963 -17.193 1.00 57.22 203 SER A O 1
ATOM 1606 N N . ALA A 1 204 ? 4.244 8.209 -16.175 1.00 53.69 204 ALA A N 1
ATOM 1607 C CA . ALA A 1 204 ? 5.501 8.248 -16.906 1.00 53.69 204 ALA A CA 1
ATOM 1608 C C . ALA A 1 204 ? 5.581 7.282 -18.105 1.00 53.69 204 ALA A C 1
ATOM 1610 O O . ALA A 1 204 ? 6.580 7.353 -18.815 1.00 53.69 204 ALA A O 1
ATOM 1611 N N . PHE A 1 205 ? 4.611 6.377 -18.322 1.00 62.84 205 PHE A N 1
ATOM 1612 C CA . PHE A 1 205 ? 4.620 5.437 -19.460 1.00 62.84 205 PHE A CA 1
ATOM 1613 C C . PHE A 1 205 ? 3.255 4.760 -19.711 1.00 62.84 205 PHE A C 1
ATOM 1615 O O . PHE A 1 205 ? 2.465 4.559 -18.788 1.00 62.84 205 PHE A O 1
ATOM 1622 N N . GLU A 1 206 ? 2.977 4.407 -20.971 1.00 67.69 206 GLU A N 1
ATOM 1623 C CA . GLU A 1 206 ? 1.684 3.886 -21.448 1.00 67.69 206 GLU A CA 1
ATOM 1624 C C . GLU A 1 206 ? 1.535 2.371 -21.220 1.00 67.69 206 GLU A C 1
ATOM 1626 O O . GLU A 1 206 ? 1.490 1.569 -22.149 1.00 67.69 206 GLU A O 1
ATOM 1631 N N . VAL A 1 207 ? 1.393 1.955 -19.960 1.00 79.25 207 VAL A N 1
ATOM 1632 C CA . VAL A 1 207 ? 1.107 0.545 -19.643 1.00 79.25 207 VAL A CA 1
ATOM 1633 C C . VAL A 1 207 ? -0.296 0.165 -20.104 1.00 79.25 207 VAL A C 1
ATOM 1635 O O . VAL A 1 207 ? -1.281 0.806 -19.728 1.00 79.25 207 VAL A O 1
ATOM 1638 N N . LYS A 1 208 ? -0.421 -0.962 -20.814 1.00 83.44 208 LYS A N 1
ATOM 1639 C CA . LYS A 1 208 ? -1.724 -1.603 -21.029 1.00 83.44 208 LYS A CA 1
ATOM 1640 C C . LYS A 1 208 ? -2.328 -2.012 -19.682 1.00 83.44 208 LYS A C 1
ATOM 1642 O O . LYS A 1 208 ? -1.894 -2.985 -19.061 1.00 83.44 208 LYS A O 1
ATOM 1647 N N . MET A 1 209 ? -3.340 -1.268 -19.245 1.00 88.25 209 MET A N 1
ATOM 1648 C CA . MET A 1 209 ? -3.981 -1.482 -17.951 1.00 88.25 209 MET A CA 1
ATOM 1649 C C . MET A 1 209 ? -4.710 -2.835 -17.883 1.00 88.25 209 MET A C 1
ATOM 1651 O O . MET A 1 209 ? -5.274 -3.283 -18.888 1.00 88.25 209 MET A O 1
ATOM 1655 N N . PRO A 1 210 ? -4.732 -3.490 -16.706 1.00 89.94 210 PRO A N 1
ATOM 1656 C CA . PRO A 1 210 ? -5.593 -4.644 -16.460 1.00 89.94 210 PRO A CA 1
ATOM 1657 C C . PRO A 1 210 ? -7.078 -4.302 -16.627 1.00 89.94 210 PRO A C 1
ATOM 1659 O O . PRO A 1 210 ? -7.465 -3.133 -16.583 1.00 89.94 210 PRO A O 1
ATOM 1662 N N . ALA A 1 211 ? -7.926 -5.327 -16.747 1.00 89.81 211 ALA A N 1
ATOM 1663 C CA . ALA A 1 211 ? -9.374 -5.153 -16.896 1.00 89.81 211 ALA A CA 1
ATOM 1664 C C . ALA A 1 211 ? -10.007 -4.381 -15.723 1.00 89.81 211 ALA A C 1
ATOM 1666 O O . ALA A 1 211 ? -10.916 -3.581 -15.931 1.00 89.81 211 ALA A O 1
ATOM 1667 N N . CYS A 1 212 ? -9.486 -4.561 -14.505 1.00 89.81 212 CYS A N 1
ATOM 1668 C CA . CYS A 1 212 ? -9.908 -3.814 -13.319 1.00 89.81 212 CYS A CA 1
ATOM 1669 C C . CYS A 1 212 ? -9.488 -2.329 -13.315 1.00 89.81 212 CYS A C 1
ATOM 1671 O O . CYS A 1 212 ? -9.891 -1.588 -12.420 1.00 89.81 212 CYS A O 1
ATOM 1673 N N . GLY A 1 213 ? -8.693 -1.876 -14.291 1.00 91.38 213 GLY A N 1
ATOM 1674 C CA . GLY A 1 213 ? -8.313 -0.472 -14.459 1.00 91.38 213 GLY A CA 1
ATOM 1675 C C . GLY A 1 213 ? -7.267 0.046 -13.469 1.00 91.38 213 GLY A C 1
ATOM 1676 O O . GLY A 1 213 ? -6.990 1.243 -13.465 1.00 91.38 213 GLY A O 1
ATOM 1677 N N . VAL A 1 214 ? -6.668 -0.822 -12.647 1.00 93.31 214 VAL A N 1
ATOM 1678 C CA . VAL A 1 214 ? -5.630 -0.454 -11.670 1.00 93.31 214 VAL A CA 1
ATOM 1679 C C . VAL A 1 214 ? -4.461 -1.439 -11.671 1.00 93.31 214 VAL A C 1
ATOM 1681 O O . VAL A 1 214 ? -4.607 -2.607 -12.025 1.00 93.31 214 VAL A O 1
ATOM 1684 N N . LEU A 1 215 ? -3.294 -0.960 -11.246 1.00 94.12 215 LEU A N 1
ATOM 1685 C CA . LEU A 1 215 ? -2.107 -1.760 -10.947 1.00 94.12 215 LEU A CA 1
ATOM 1686 C C . LEU A 1 215 ? -1.861 -1.764 -9.439 1.00 94.12 215 LEU A C 1
ATOM 1688 O O . LEU A 1 215 ? -1.982 -0.720 -8.799 1.00 94.12 215 LEU A O 1
ATOM 1692 N N . LEU A 1 216 ? -1.444 -2.902 -8.887 1.00 95.25 216 LEU A N 1
ATOM 1693 C CA . LEU A 1 216 ? -0.864 -2.954 -7.548 1.00 95.25 216 LEU A CA 1
ATOM 1694 C C . LEU A 1 216 ? 0.623 -2.622 -7.645 1.00 95.25 216 LEU A C 1
ATOM 1696 O O . LEU A 1 216 ? 1.406 -3.408 -8.180 1.00 95.25 216 LEU A O 1
ATOM 1700 N N . LEU A 1 217 ? 0.997 -1.448 -7.147 1.00 94.38 217 LEU A N 1
ATOM 1701 C CA . LEU A 1 217 ? 2.381 -0.999 -7.100 1.00 94.38 217 LEU A CA 1
ATOM 1702 C C . LEU A 1 217 ? 3.071 -1.506 -5.842 1.00 94.38 217 LEU A C 1
ATOM 1704 O O . LEU A 1 217 ? 2.503 -1.473 -4.748 1.00 94.38 217 LEU A O 1
ATOM 1708 N N . ALA A 1 218 ? 4.317 -1.925 -6.012 1.00 94.81 218 ALA A N 1
ATOM 1709 C CA . ALA A 1 218 ? 5.178 -2.386 -4.946 1.00 94.81 218 ALA A CA 1
ATOM 1710 C C . ALA A 1 218 ? 6.614 -1.933 -5.211 1.00 94.81 218 ALA A C 1
ATOM 1712 O O . ALA A 1 218 ? 7.303 -2.465 -6.086 1.00 94.81 218 ALA A O 1
ATOM 1713 N N . GLU A 1 219 ? 7.065 -0.950 -4.439 1.00 94.56 219 GLU A N 1
ATOM 1714 C CA . GLU A 1 219 ? 8.410 -0.410 -4.537 1.00 94.56 219 GLU A CA 1
ATOM 1715 C C . GLU A 1 219 ? 9.344 -0.955 -3.457 1.00 94.56 219 GLU A C 1
ATOM 1717 O O . GLU A 1 219 ? 9.068 -0.917 -2.254 1.00 94.56 219 GLU A O 1
ATOM 1722 N N . THR A 1 220 ? 10.490 -1.444 -3.923 1.00 95.31 220 THR A N 1
ATOM 1723 C CA . THR A 1 220 ? 11.531 -2.051 -3.102 1.00 95.31 220 THR A CA 1
ATOM 1724 C C . THR A 1 220 ? 12.862 -1.332 -3.281 1.00 95.31 220 THR A C 1
ATOM 1726 O O . THR A 1 220 ? 13.233 -0.948 -4.390 1.00 95.31 220 THR A O 1
ATOM 1729 N N . HIS A 1 221 ? 13.595 -1.163 -2.187 1.00 95.00 221 HIS A N 1
ATOM 1730 C CA . HIS A 1 221 ? 15.002 -0.804 -2.188 1.00 95.00 221 HIS A CA 1
ATOM 1731 C C . HIS A 1 221 ? 15.834 -2.082 -2.186 1.00 95.00 221 HIS A C 1
ATOM 1733 O O . HIS A 1 221 ? 15.731 -2.909 -1.278 1.00 95.00 221 HIS A O 1
ATOM 1739 N N . THR A 1 222 ? 16.667 -2.248 -3.208 1.00 95.06 222 THR A N 1
ATOM 1740 C CA . THR A 1 222 ? 17.495 -3.444 -3.361 1.00 95.06 222 THR A CA 1
ATOM 1741 C C . THR A 1 222 ? 18.845 -3.124 -3.991 1.00 95.06 222 THR A C 1
ATOM 1743 O O . THR A 1 222 ? 19.061 -2.036 -4.530 1.00 95.06 222 THR A O 1
ATOM 1746 N N . ARG A 1 223 ? 19.768 -4.088 -3.927 1.00 95.31 223 ARG A N 1
ATOM 1747 C CA . ARG A 1 223 ? 21.065 -4.022 -4.597 1.00 95.31 223 ARG A CA 1
ATOM 1748 C C . ARG A 1 223 ? 21.096 -5.007 -5.761 1.00 95.31 223 ARG A C 1
ATOM 1750 O O . ARG A 1 223 ? 21.024 -6.214 -5.561 1.00 95.31 223 ARG A O 1
ATOM 1757 N 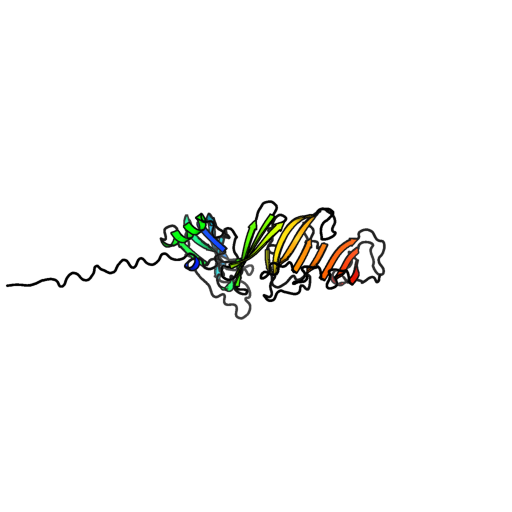N . LEU A 1 224 ? 21.229 -4.483 -6.973 1.00 95.25 224 LEU A N 1
ATOM 1758 C CA . LEU A 1 224 ? 21.361 -5.274 -8.189 1.00 95.25 224 LEU A CA 1
ATOM 1759 C C . LEU A 1 224 ? 22.794 -5.796 -8.346 1.00 95.25 224 LEU A C 1
ATOM 1761 O O . LEU A 1 224 ? 23.760 -5.053 -8.155 1.00 95.25 224 LEU A O 1
ATOM 1765 N N . GLY A 1 225 ? 22.923 -7.075 -8.705 1.00 96.00 225 GLY A N 1
ATOM 1766 C CA . GLY A 1 225 ? 24.190 -7.689 -9.113 1.00 96.00 225 GLY A CA 1
ATOM 1767 C C . GLY A 1 225 ? 24.578 -7.327 -10.551 1.00 96.00 225 GLY A C 1
ATOM 1768 O O . GLY A 1 225 ? 23.821 -6.658 -11.251 1.00 96.00 225 GLY A O 1
ATOM 1769 N N . LYS A 1 226 ? 25.752 -7.784 -11.006 1.00 94.81 226 LYS A N 1
ATOM 1770 C CA . LYS A 1 226 ? 26.234 -7.536 -12.382 1.00 94.81 226 LYS A CA 1
ATOM 1771 C C . LYS A 1 226 ? 25.343 -8.185 -13.448 1.00 94.81 226 LYS A C 1
ATOM 1773 O O . LYS A 1 226 ? 25.146 -7.597 -14.500 1.00 94.81 226 LYS A O 1
ATOM 1778 N N . ASP A 1 227 ? 24.744 -9.327 -13.124 1.00 94.12 227 ASP A N 1
ATOM 1779 C CA . ASP A 1 227 ? 23.919 -10.122 -14.041 1.00 94.12 227 ASP A CA 1
ATOM 1780 C C . ASP A 1 227 ? 22.410 -9.863 -13.847 1.00 94.12 227 ASP A C 1
ATOM 1782 O O . ASP A 1 227 ? 21.589 -10.773 -13.933 1.00 94.12 227 ASP A O 1
ATOM 1786 N N . ASN A 1 228 ? 22.019 -8.627 -13.505 1.00 93.75 228 ASN A N 1
ATOM 1787 C CA . ASN A 1 228 ? 20.607 -8.293 -13.292 1.00 93.75 228 ASN A CA 1
ATOM 1788 C C . ASN A 1 228 ? 19.806 -8.274 -14.608 1.00 93.75 228 ASN A C 1
ATOM 1790 O O . ASN A 1 228 ? 20.316 -7.885 -15.658 1.00 93.75 228 ASN A O 1
ATOM 1794 N N . GLU A 1 229 ? 18.510 -8.603 -14.535 1.00 91.44 229 GLU A N 1
ATOM 1795 C CA . GLU A 1 229 ? 17.611 -8.679 -15.706 1.00 91.44 229 GLU A CA 1
ATOM 1796 C C . GLU A 1 229 ? 17.402 -7.335 -16.434 1.00 91.44 229 GLU A C 1
ATOM 1798 O O . GLU A 1 229 ? 16.842 -7.282 -17.534 1.00 91.44 229 GLU A O 1
ATOM 1803 N N . PHE A 1 230 ? 17.808 -6.226 -15.817 1.00 91.06 230 PHE A N 1
ATOM 1804 C CA . PHE A 1 230 ? 17.646 -4.881 -16.360 1.00 91.06 230 PHE A CA 1
ATOM 1805 C C . PHE A 1 230 ? 18.845 -4.462 -17.213 1.00 91.06 230 PHE A C 1
ATOM 1807 O O . PHE A 1 230 ? 18.761 -3.480 -17.947 1.00 91.06 230 PHE A O 1
ATOM 1814 N N . GLY A 1 231 ? 19.964 -5.193 -17.153 1.00 89.50 231 GLY A N 1
ATOM 1815 C CA . GLY A 1 231 ? 21.212 -4.799 -17.807 1.00 89.50 231 GLY A CA 1
ATOM 1816 C C . GLY A 1 231 ? 21.700 -3.426 -17.340 1.00 89.50 231 GLY A C 1
ATOM 1817 O O . GLY A 1 231 ? 22.223 -2.660 -18.150 1.00 89.50 231 GLY A O 1
ATOM 1818 N N . LEU A 1 232 ? 21.432 -3.081 -16.077 1.00 91.12 232 LEU A N 1
ATOM 1819 C CA . LEU A 1 232 ? 21.937 -1.880 -15.412 1.00 91.12 232 LEU A CA 1
ATOM 1820 C C . LEU A 1 232 ? 23.241 -2.203 -14.679 1.00 91.12 232 LEU A C 1
ATOM 1822 O O . LEU A 1 232 ? 23.537 -3.363 -14.399 1.00 91.12 232 LEU A O 1
ATOM 1826 N N . GLU A 1 233 ? 24.019 -1.184 -14.336 1.00 92.19 233 GLU A N 1
ATOM 1827 C CA . GLU A 1 233 ? 25.218 -1.378 -13.521 1.00 92.19 233 GLU A CA 1
ATOM 1828 C C . GLU A 1 233 ? 24.858 -1.914 -12.130 1.00 92.19 233 GLU A C 1
ATOM 1830 O O . GLU A 1 233 ? 23.830 -1.542 -11.556 1.00 92.19 233 GLU A O 1
ATOM 1835 N N . ALA A 1 234 ? 25.718 -2.768 -11.571 1.00 95.50 234 ALA A N 1
ATOM 1836 C CA . ALA A 1 234 ? 25.541 -3.281 -10.218 1.00 95.50 234 ALA A CA 1
ATOM 1837 C C . ALA A 1 234 ? 25.554 -2.129 -9.199 1.00 95.50 234 ALA A C 1
ATOM 1839 O O . ALA A 1 234 ? 26.461 -1.300 -9.197 1.00 95.50 234 ALA A O 1
ATOM 1840 N N . GLY A 1 235 ? 24.572 -2.085 -8.302 1.00 94.75 235 GLY A N 1
ATOM 1841 C CA . GLY A 1 235 ? 24.385 -0.929 -7.427 1.00 94.75 235 GLY A CA 1
ATOM 1842 C C . GLY A 1 235 ? 23.075 -0.966 -6.655 1.00 94.75 235 GLY A C 1
ATOM 1843 O O . GLY A 1 235 ? 22.311 -1.921 -6.767 1.00 94.75 235 GLY A O 1
ATOM 1844 N N . ALA A 1 236 ? 22.840 0.053 -5.832 1.00 95.00 236 ALA A N 1
ATOM 1845 C CA . ALA A 1 236 ? 21.589 0.214 -5.096 1.00 95.00 236 ALA A CA 1
ATOM 1846 C C . ALA A 1 236 ? 20.548 0.938 -5.960 1.00 95.00 236 ALA A C 1
ATOM 1848 O O . ALA A 1 236 ? 20.881 1.925 -6.616 1.00 95.00 236 ALA A O 1
ATOM 1849 N N . TYR A 1 237 ? 19.305 0.458 -5.939 1.00 94.69 237 TYR A N 1
ATOM 1850 C CA . TYR A 1 237 ? 18.194 0.995 -6.725 1.00 94.69 237 TYR A CA 1
ATOM 1851 C C . TYR A 1 237 ? 16.871 0.903 -5.968 1.00 94.69 237 TYR A C 1
ATOM 1853 O O . TYR A 1 237 ? 16.654 -0.014 -5.172 1.00 94.69 237 TYR A O 1
ATOM 1861 N N . TYR A 1 238 ? 15.961 1.819 -6.290 1.00 93.94 238 TYR A N 1
ATOM 1862 C CA . TYR A 1 238 ? 14.534 1.627 -6.073 1.00 93.94 238 TYR A CA 1
ATOM 1863 C C . TYR A 1 238 ? 13.920 0.962 -7.305 1.00 93.94 238 TYR A C 1
ATOM 1865 O O . TYR A 1 238 ? 14.157 1.398 -8.432 1.00 93.94 238 TYR A O 1
ATOM 1873 N N . ILE A 1 239 ? 13.142 -0.095 -7.094 1.00 94.38 239 ILE A N 1
ATOM 1874 C CA . ILE A 1 239 ? 12.424 -0.820 -8.143 1.00 94.38 239 ILE A CA 1
ATOM 1875 C C . ILE A 1 239 ? 10.947 -0.787 -7.790 1.00 94.38 239 ILE A C 1
ATOM 1877 O O . ILE A 1 239 ? 10.523 -1.458 -6.853 1.00 94.38 239 ILE A O 1
ATOM 1881 N N . ASN A 1 240 ? 10.169 -0.024 -8.548 1.00 93.12 240 ASN A N 1
ATOM 1882 C CA . ASN A 1 240 ? 8.720 -0.009 -8.441 1.00 93.12 240 ASN A CA 1
ATOM 1883 C C . ASN A 1 240 ? 8.130 -0.990 -9.453 1.00 93.12 240 ASN A C 1
ATOM 1885 O O . ASN A 1 240 ? 8.259 -0.788 -10.661 1.00 93.12 240 ASN A O 1
ATOM 1889 N N . THR A 1 241 ? 7.513 -2.062 -8.962 1.00 93.94 241 THR A N 1
ATOM 1890 C CA . THR A 1 241 ? 6.875 -3.080 -9.801 1.00 93.94 241 THR A CA 1
ATOM 1891 C C . THR A 1 241 ? 5.367 -2.886 -9.786 1.00 93.94 241 THR A C 1
ATOM 1893 O O . THR A 1 241 ? 4.759 -2.865 -8.720 1.00 93.94 241 THR A O 1
ATOM 1896 N N . GLY A 1 242 ? 4.763 -2.776 -10.968 1.00 94.31 242 GLY A N 1
ATOM 1897 C CA . GLY A 1 242 ? 3.317 -2.797 -11.147 1.00 94.31 242 GLY A CA 1
ATOM 1898 C C . GLY A 1 242 ? 2.837 -4.199 -11.496 1.00 94.31 242 GLY A C 1
ATOM 1899 O O . GLY A 1 242 ? 3.219 -4.755 -12.532 1.00 94.31 242 GLY A O 1
ATOM 1900 N N . PHE A 1 243 ? 1.986 -4.759 -10.644 1.00 94.94 243 PHE A N 1
ATOM 1901 C CA . PHE A 1 243 ? 1.313 -6.033 -10.866 1.00 94.94 243 PHE A CA 1
ATOM 1902 C C . PHE A 1 243 ? -0.132 -5.813 -11.293 1.00 94.94 243 PHE A C 1
ATOM 1904 O O . PHE A 1 243 ? -0.800 -4.884 -10.840 1.00 94.94 243 PHE A O 1
ATOM 1911 N N . ASP A 1 244 ? -0.633 -6.715 -12.123 1.00 95.19 244 ASP A N 1
ATOM 1912 C CA . ASP A 1 244 ? -2.067 -6.913 -12.265 1.00 95.19 244 ASP A CA 1
ATOM 1913 C C . ASP A 1 244 ? -2.603 -7.534 -10.967 1.00 95.19 244 ASP A C 1
ATOM 1915 O O . ASP A 1 244 ? -2.160 -8.624 -10.588 1.00 95.19 244 ASP A O 1
ATOM 1919 N N . PRO A 1 245 ? -3.516 -6.858 -10.254 1.00 96.00 245 PRO A N 1
ATOM 1920 C CA . PRO A 1 245 ? -3.969 -7.319 -8.955 1.00 96.00 245 PRO A CA 1
ATOM 1921 C C . PRO A 1 245 ? -4.876 -8.551 -9.039 1.00 96.00 245 PRO A C 1
ATOM 1923 O O . PRO A 1 245 ? -5.033 -9.238 -8.035 1.00 96.00 245 PRO A O 1
ATOM 1926 N N . GLU A 1 246 ? -5.429 -8.900 -10.201 1.00 95.62 246 GLU A N 1
ATOM 1927 C CA . GLU A 1 246 ? -6.281 -10.087 -10.341 1.00 95.62 246 GLU A CA 1
ATOM 1928 C C . GLU A 1 246 ? -5.466 -11.353 -10.640 1.00 95.62 246 GLU A C 1
ATOM 1930 O O . GLU A 1 246 ? -5.844 -12.444 -10.217 1.00 95.62 246 GLU A O 1
ATOM 1935 N N . THR A 1 247 ? -4.323 -11.215 -11.319 1.00 95.12 247 THR A N 1
ATOM 1936 C CA . THR A 1 247 ? -3.504 -12.356 -11.783 1.00 95.12 247 THR A CA 1
ATOM 1937 C C . THR A 1 247 ? -2.133 -12.456 -11.113 1.00 95.12 247 THR A C 1
ATOM 1939 O O . THR A 1 247 ? -1.482 -13.498 -11.167 1.00 95.12 247 THR A O 1
ATOM 1942 N N . GLY A 1 248 ? -1.648 -11.366 -10.517 1.00 95.06 248 GLY A N 1
ATOM 1943 C CA . GLY A 1 248 ? -0.295 -11.249 -9.979 1.00 95.06 248 GLY A CA 1
ATOM 1944 C C . GLY A 1 248 ? 0.778 -11.143 -11.059 1.00 95.06 248 GLY A C 1
ATOM 1945 O O . GLY A 1 248 ? 1.974 -11.148 -10.745 1.00 95.06 248 GLY A O 1
ATOM 1946 N N . MET A 1 249 ? 0.396 -11.063 -12.336 1.00 94.31 249 MET A N 1
ATOM 1947 C CA . MET A 1 249 ? 1.344 -10.924 -13.435 1.00 94.31 249 MET A CA 1
ATOM 1948 C C . MET A 1 249 ? 1.989 -9.544 -13.411 1.00 94.31 249 MET A C 1
ATOM 1950 O O . MET A 1 249 ? 1.329 -8.520 -13.227 1.00 94.31 249 MET A O 1
ATOM 1954 N N . ARG A 1 250 ? 3.310 -9.522 -13.589 1.00 93.06 250 ARG A N 1
ATOM 1955 C CA . ARG A 1 250 ? 4.082 -8.285 -13.694 1.00 93.06 250 ARG A CA 1
ATOM 1956 C C . ARG A 1 250 ? 3.690 -7.588 -14.992 1.00 93.06 250 ARG A C 1
ATOM 1958 O O . ARG A 1 250 ? 3.767 -8.201 -16.047 1.00 93.06 250 ARG A O 1
ATOM 1965 N N . ARG A 1 251 ? 3.280 -6.324 -14.906 1.00 93.19 251 ARG A N 1
ATOM 1966 C CA . ARG A 1 251 ? 2.899 -5.492 -16.064 1.00 93.19 251 ARG A CA 1
ATOM 1967 C C . ARG A 1 251 ? 3.927 -4.426 -16.371 1.00 93.19 251 ARG A C 1
ATOM 1969 O O . ARG A 1 251 ? 4.110 -4.049 -17.521 1.00 93.19 251 ARG A O 1
ATOM 1976 N N . ALA A 1 252 ? 4.601 -3.954 -15.332 1.00 93.12 252 ALA A N 1
ATOM 1977 C CA . ALA A 1 252 ? 5.456 -2.794 -15.422 1.00 93.12 252 ALA A CA 1
ATOM 1978 C C . ALA A 1 252 ? 6.560 -2.833 -14.369 1.00 93.12 252 ALA A C 1
ATOM 1980 O O . ALA A 1 252 ? 6.346 -3.314 -13.255 1.00 93.12 252 ALA A O 1
ATOM 1981 N N . ILE A 1 253 ? 7.718 -2.276 -14.707 1.00 93.31 253 ILE A N 1
ATOM 1982 C CA . ILE A 1 253 ? 8.778 -1.929 -13.762 1.00 93.31 253 ILE A CA 1
ATOM 1983 C C . ILE A 1 253 ? 9.287 -0.522 -14.065 1.00 93.31 253 ILE A C 1
ATOM 1985 O O . ILE A 1 253 ? 9.526 -0.186 -15.222 1.00 93.31 253 ILE A O 1
ATOM 1989 N N . CYS A 1 254 ? 9.535 0.250 -13.011 1.00 92.56 254 CYS A N 1
ATOM 1990 C CA . CYS A 1 254 ? 10.342 1.463 -13.038 1.00 92.56 254 CYS A CA 1
ATOM 1991 C C . CYS A 1 254 ? 11.542 1.287 -12.094 1.00 92.56 254 CYS A C 1
ATOM 1993 O O . CYS A 1 254 ? 11.362 1.017 -10.906 1.00 92.56 254 CYS A O 1
ATOM 1995 N N . VAL A 1 255 ? 12.765 1.429 -12.611 1.00 93.38 255 VAL A N 1
ATOM 1996 C CA . VAL A 1 255 ? 14.013 1.364 -11.835 1.00 93.38 255 VAL A CA 1
ATOM 1997 C C . VAL A 1 255 ? 14.607 2.759 -11.715 1.00 93.38 255 VAL A C 1
ATOM 1999 O O . VAL A 1 255 ? 14.768 3.461 -12.717 1.00 93.38 255 VAL A O 1
ATOM 2002 N N . ARG A 1 256 ? 14.945 3.160 -10.488 1.00 91.62 256 ARG A N 1
ATOM 2003 C CA . ARG A 1 256 ? 15.382 4.516 -10.138 1.00 91.62 256 ARG A CA 1
ATOM 2004 C C . ARG A 1 256 ? 16.575 4.480 -9.191 1.00 91.62 256 ARG A C 1
ATOM 2006 O O . ARG A 1 256 ? 16.727 3.537 -8.415 1.00 91.62 256 ARG A O 1
ATOM 2013 N N . PHE A 1 257 ? 17.407 5.516 -9.218 1.00 89.75 257 PHE A N 1
ATOM 2014 C CA . PHE A 1 257 ? 18.447 5.673 -8.201 1.00 89.75 257 PHE A CA 1
ATOM 2015 C C . PHE A 1 257 ? 17.850 6.036 -6.831 1.00 89.75 257 PHE A C 1
ATOM 2017 O O . PHE A 1 257 ? 16.859 6.773 -6.779 1.00 89.75 257 PHE A O 1
ATOM 2024 N N . PRO A 1 258 ? 18.463 5.579 -5.722 1.00 87.69 258 PRO A N 1
ATOM 2025 C CA . PRO A 1 258 ? 18.007 5.863 -4.369 1.00 87.69 258 PRO A CA 1
ATOM 2026 C C . PRO A 1 258 ? 18.477 7.249 -3.904 1.00 87.69 258 PRO A C 1
ATOM 2028 O O . PRO A 1 258 ? 19.249 7.381 -2.959 1.00 87.69 258 PRO A O 1
ATOM 2031 N N . GLN A 1 259 ? 18.032 8.295 -4.599 1.00 80.69 259 GLN A N 1
ATOM 2032 C CA . GLN A 1 259 ? 18.384 9.687 -4.316 1.00 80.69 259 GLN A CA 1
ATOM 2033 C C . GLN A 1 259 ? 17.182 10.620 -4.500 1.00 80.69 259 GLN A C 1
ATOM 2035 O O . GLN A 1 259 ? 16.202 10.273 -5.165 1.00 80.69 259 GLN A O 1
ATOM 2040 N N . GLY A 1 260 ? 17.274 11.816 -3.916 1.00 68.62 260 GLY A N 1
ATOM 2041 C CA . GLY A 1 260 ? 16.384 12.937 -4.211 1.00 68.62 260 GLY A CA 1
ATOM 2042 C C . GLY A 1 260 ? 17.104 13.968 -5.089 1.00 68.62 260 GLY A C 1
ATOM 2043 O O . GLY A 1 260 ? 18.231 14.325 -4.744 1.00 68.62 260 GLY A O 1
ATOM 2044 N N . PRO A 1 261 ? 16.501 14.469 -6.185 1.00 71.75 261 PRO A N 1
ATOM 2045 C CA . PRO A 1 261 ? 15.248 14.029 -6.813 1.00 71.75 261 PRO A CA 1
ATOM 2046 C C . PRO A 1 261 ? 15.365 12.626 -7.440 1.00 71.75 261 PRO A C 1
ATOM 2048 O O . PRO A 1 261 ? 16.456 12.194 -7.810 1.00 71.75 261 PRO A O 1
ATOM 2051 N N . SER A 1 262 ? 14.242 11.908 -7.567 1.00 71.12 262 SER A N 1
ATOM 2052 C CA . SER A 1 262 ? 14.233 10.558 -8.144 1.00 71.12 262 SER A CA 1
ATOM 2053 C C . SER A 1 262 ? 14.658 10.585 -9.612 1.00 71.12 262 SER A C 1
ATOM 2055 O O . SER A 1 262 ? 13.990 11.195 -10.443 1.00 71.12 262 SER A O 1
ATOM 2057 N N . VAL A 1 263 ? 15.741 9.879 -9.936 1.00 82.44 263 VAL A N 1
ATOM 2058 C CA . VAL A 1 263 ? 16.235 9.744 -11.312 1.00 82.44 263 VAL A CA 1
ATOM 2059 C C . VAL A 1 263 ? 15.869 8.366 -11.842 1.00 82.44 263 VAL A C 1
ATOM 2061 O O . VAL A 1 263 ? 16.391 7.352 -11.370 1.00 82.44 263 VAL A O 1
ATOM 2064 N N . THR A 1 264 ? 14.967 8.332 -12.821 1.00 87.69 264 THR A N 1
ATOM 2065 C CA . THR A 1 264 ? 14.597 7.109 -13.539 1.00 87.69 264 THR A CA 1
ATOM 2066 C C . THR A 1 264 ? 15.745 6.643 -14.422 1.00 87.69 264 THR A C 1
ATOM 2068 O O . THR A 1 264 ? 16.369 7.433 -15.124 1.00 87.69 264 THR A O 1
ATOM 2071 N N . ARG A 1 265 ? 16.021 5.340 -14.380 1.00 90.25 265 ARG A N 1
ATOM 2072 C CA . ARG A 1 265 ? 17.045 4.660 -15.183 1.00 90.25 265 ARG A CA 1
ATOM 2073 C C . ARG A 1 265 ? 16.445 3.734 -16.214 1.00 90.25 265 ARG A C 1
ATOM 2075 O O . ARG A 1 265 ? 17.001 3.580 -17.298 1.00 90.25 265 ARG A O 1
ATOM 2082 N N . MET A 1 266 ? 15.310 3.134 -15.887 1.00 92.25 266 MET A N 1
ATOM 2083 C CA . MET A 1 266 ? 14.617 2.244 -16.796 1.00 92.25 266 MET A CA 1
ATOM 2084 C C . MET A 1 266 ? 13.125 2.225 -16.489 1.00 92.25 266 MET A C 1
ATOM 2086 O O . MET A 1 266 ? 12.746 2.105 -15.327 1.00 92.25 266 MET A O 1
ATOM 2090 N N . ASN A 1 267 ? 12.305 2.257 -17.530 1.00 92.56 267 ASN A N 1
ATOM 2091 C CA . ASN A 1 267 ? 10.930 1.780 -17.507 1.00 92.56 267 ASN A CA 1
ATOM 2092 C C . ASN A 1 267 ? 10.848 0.547 -18.406 1.00 92.56 267 ASN A C 1
ATOM 2094 O O . ASN A 1 267 ? 11.479 0.510 -19.462 1.00 92.56 267 ASN A O 1
ATOM 2098 N N . ARG A 1 268 ? 10.094 -0.470 -18.004 1.00 92.88 268 ARG A N 1
ATOM 2099 C CA . ARG A 1 268 ? 9.872 -1.658 -18.829 1.00 92.88 268 ARG A CA 1
ATOM 2100 C C . ARG A 1 268 ? 8.454 -2.166 -18.654 1.00 92.88 268 ARG A C 1
ATOM 2102 O O . ARG A 1 268 ? 7.982 -2.317 -17.528 1.00 92.88 268 ARG A O 1
ATOM 2109 N N . GLU A 1 269 ? 7.817 -2.469 -19.770 1.00 93.06 269 GLU A N 1
ATOM 2110 C CA . GLU A 1 269 ? 6.475 -3.025 -19.850 1.00 93.06 269 GLU A CA 1
ATOM 2111 C C . GLU A 1 269 ? 6.539 -4.499 -20.216 1.00 93.06 269 GLU A C 1
ATOM 2113 O O . GLU A 1 269 ? 7.415 -4.937 -20.969 1.00 93.06 269 GLU A O 1
ATOM 2118 N N . TYR A 1 270 ? 5.577 -5.251 -19.700 1.00 91.94 270 TYR A N 1
ATOM 2119 C CA . TYR A 1 270 ? 5.484 -6.687 -19.886 1.00 91.94 270 TYR A CA 1
ATOM 2120 C C . TYR A 1 270 ? 4.113 -7.065 -20.426 1.00 91.94 270 TYR A C 1
ATOM 2122 O O . TYR A 1 270 ? 3.082 -6.534 -20.004 1.00 91.94 270 TYR A O 1
ATOM 2130 N N . ASP A 1 271 ? 4.119 -8.026 -21.339 1.00 88.94 271 ASP A N 1
ATOM 2131 C CA . ASP A 1 271 ? 2.908 -8.666 -21.811 1.00 88.94 271 ASP A CA 1
ATOM 2132 C C . ASP A 1 271 ? 2.260 -9.506 -20.700 1.00 88.94 271 ASP A C 1
ATOM 2134 O O . ASP A 1 271 ? 2.931 -10.185 -19.920 1.00 88.94 271 ASP A O 1
ATOM 2138 N N . ALA A 1 272 ? 0.931 -9.449 -20.658 1.00 83.81 272 ALA A N 1
ATOM 2139 C CA . ALA A 1 272 ? 0.092 -10.120 -19.671 1.00 83.81 272 ALA A CA 1
ATOM 2140 C C . ALA A 1 272 ? 0.295 -11.632 -19.642 1.00 83.81 272 ALA A C 1
ATOM 2142 O O . ALA A 1 272 ? 0.381 -12.241 -18.576 1.00 83.81 272 ALA A O 1
ATOM 2143 N N . ASP A 1 273 ? 0.292 -12.201 -20.844 1.00 86.00 273 ASP A N 1
ATOM 2144 C CA . ASP A 1 273 ? 0.011 -13.606 -21.086 1.00 86.00 273 ASP A CA 1
ATOM 2145 C C . ASP A 1 273 ? 1.325 -14.380 -21.122 1.00 86.00 273 ASP A C 1
ATOM 2147 O O . ASP A 1 273 ? 1.437 -15.490 -20.605 1.00 86.00 273 ASP A O 1
ATOM 2151 N N . THR A 1 274 ? 2.353 -13.755 -21.693 1.00 88.00 274 THR A N 1
ATOM 2152 C CA . THR A 1 274 ? 3.689 -14.331 -21.842 1.00 88.00 274 THR A CA 1
ATOM 2153 C C . THR A 1 274 ? 4.649 -13.921 -20.727 1.00 88.00 274 THR A C 1
ATOM 2155 O O . THR A 1 274 ? 5.655 -14.596 -20.513 1.00 88.00 274 THR A O 1
ATOM 2158 N N . GLY A 1 275 ? 4.387 -12.811 -20.025 1.00 88.06 275 GLY A N 1
ATOM 2159 C CA . GLY A 1 275 ? 5.311 -12.232 -19.043 1.00 88.06 275 GLY A CA 1
ATOM 2160 C C . GLY A 1 275 ? 6.609 -11.681 -19.649 1.00 88.06 275 GLY A C 1
ATOM 2161 O O . GLY A 1 275 ? 7.532 -11.332 -18.907 1.00 88.06 275 GLY A O 1
ATOM 2162 N N . LEU A 1 276 ? 6.707 -11.614 -20.981 1.00 91.06 276 LEU A N 1
ATOM 2163 C CA . LEU A 1 276 ? 7.876 -11.116 -21.701 1.00 91.06 276 LEU A CA 1
ATOM 2164 C C . LEU A 1 276 ? 7.822 -9.596 -21.841 1.00 91.06 276 LEU A C 1
ATOM 2166 O O . LEU A 1 276 ? 6.749 -9.000 -21.895 1.00 91.06 276 LEU A O 1
ATOM 2170 N N . ALA A 1 277 ? 8.995 -8.965 -21.910 1.00 91.25 277 ALA A N 1
ATOM 2171 C CA . ALA A 1 277 ? 9.079 -7.534 -22.163 1.00 91.25 277 ALA A CA 1
ATOM 2172 C C . ALA A 1 277 ? 8.504 -7.208 -23.549 1.00 91.25 277 ALA A C 1
ATOM 2174 O O . ALA A 1 277 ? 8.819 -7.902 -24.515 1.00 91.25 277 ALA A O 1
ATOM 2175 N N . VAL A 1 278 ? 7.698 -6.149 -23.640 1.00 92.06 278 VAL A N 1
ATOM 2176 C CA . VAL A 1 278 ? 7.151 -5.624 -24.910 1.00 92.06 278 VAL A CA 1
ATOM 2177 C C . VAL A 1 278 ? 7.722 -4.258 -25.253 1.00 92.06 278 VAL A C 1
ATOM 2179 O O . VAL A 1 278 ? 7.928 -3.946 -26.427 1.00 92.06 278 VAL A O 1
ATOM 2182 N N . HIS A 1 279 ? 8.063 -3.485 -24.225 1.00 92.00 279 HIS A N 1
ATOM 2183 C CA . HIS A 1 279 ? 8.617 -2.152 -24.354 1.00 92.00 279 HIS A CA 1
ATOM 2184 C C . HIS A 1 279 ? 9.631 -1.880 -23.239 1.00 92.00 279 HIS A C 1
ATOM 2186 O O . HIS A 1 279 ? 9.441 -2.304 -22.099 1.00 92.00 279 HIS A O 1
ATOM 2192 N N . GLU A 1 280 ? 10.713 -1.175 -23.554 1.00 92.81 280 GLU A N 1
ATOM 2193 C CA . GLU A 1 280 ? 11.681 -0.671 -22.579 1.00 92.81 280 GLU A CA 1
ATOM 2194 C C . GLU A 1 280 ? 12.111 0.741 -22.962 1.00 92.81 280 GLU A C 1
ATOM 2196 O O . GLU A 1 280 ? 12.474 1.002 -24.106 1.00 92.81 280 GLU A O 1
ATOM 2201 N N . GLU A 1 281 ? 12.156 1.627 -21.975 1.00 91.88 281 GLU A N 1
ATOM 2202 C CA . GLU A 1 281 ? 12.826 2.915 -22.070 1.00 91.88 281 GLU A CA 1
ATOM 2203 C C . GLU A 1 281 ? 13.975 2.947 -21.072 1.00 91.88 281 GLU A C 1
ATOM 2205 O O . GLU A 1 281 ? 13.774 2.757 -19.873 1.00 91.88 281 GLU A O 1
ATOM 2210 N N . ARG A 1 282 ? 15.185 3.214 -21.548 1.00 90.56 282 ARG A N 1
ATOM 2211 C CA . ARG A 1 282 ? 16.383 3.325 -20.718 1.00 90.56 282 ARG A CA 1
ATOM 2212 C C . ARG A 1 282 ? 16.932 4.732 -20.773 1.00 90.56 282 ARG A C 1
ATOM 2214 O O . ARG A 1 282 ? 17.003 5.315 -21.848 1.00 90.56 282 ARG A O 1
ATOM 2221 N N . TYR A 1 283 ? 17.362 5.230 -19.625 1.00 86.62 283 TYR A N 1
ATOM 2222 C CA . TYR A 1 283 ? 17.850 6.586 -19.449 1.00 86.62 283 TYR A CA 1
ATOM 2223 C C . TYR A 1 283 ? 19.284 6.556 -18.934 1.00 86.62 283 TYR A C 1
ATOM 2225 O O . TYR A 1 283 ? 19.560 6.004 -17.867 1.00 86.62 283 TYR A O 1
ATOM 2233 N N . ASP A 1 284 ? 20.184 7.186 -19.682 1.00 81.56 284 ASP A N 1
ATOM 2234 C CA . ASP A 1 284 ? 21.591 7.337 -19.335 1.00 81.56 284 ASP A CA 1
ATOM 2235 C C . ASP A 1 284 ? 21.980 8.813 -19.353 1.00 81.56 284 ASP A C 1
ATOM 2237 O O . ASP A 1 284 ? 21.548 9.569 -20.221 1.00 81.56 284 ASP A O 1
ATOM 2241 N N . THR A 1 285 ? 22.839 9.224 -18.425 1.00 68.94 285 THR A N 1
ATOM 2242 C CA . THR A 1 285 ? 23.545 10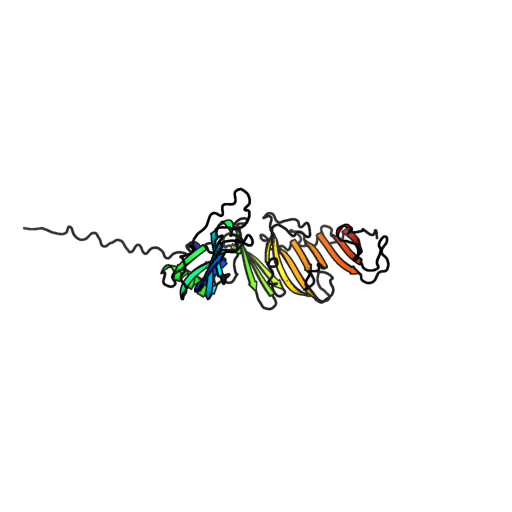.501 -18.534 1.00 68.94 285 THR A CA 1
ATOM 2243 C C . THR A 1 285 ? 24.879 10.207 -19.196 1.00 68.94 285 THR A C 1
ATOM 2245 O O . THR A 1 285 ? 25.713 9.501 -18.631 1.00 68.94 285 THR A O 1
ATOM 2248 N N . VAL A 1 286 ? 25.062 10.701 -20.413 1.00 60.50 286 VAL A N 1
ATOM 2249 C CA . VAL A 1 286 ? 26.325 10.594 -21.137 1.00 60.50 286 VAL A CA 1
ATOM 2250 C C . VAL A 1 286 ? 27.093 11.877 -20.850 1.00 60.50 286 VAL A C 1
ATOM 2252 O O . VAL A 1 286 ? 26.812 12.923 -21.427 1.00 60.50 286 VAL A O 1
ATOM 2255 N N . LEU A 1 287 ? 28.027 11.790 -19.900 1.00 51.12 287 LEU A N 1
ATOM 2256 C CA . LEU A 1 287 ? 28.904 12.906 -19.523 1.00 51.12 287 LEU A CA 1
ATOM 2257 C C . LEU A 1 287 ? 30.071 13.090 -20.503 1.00 51.12 287 LEU A C 1
ATOM 2259 O O . LEU A 1 287 ? 30.725 14.125 -20.491 1.00 51.12 287 LEU A O 1
ATOM 2263 N N . THR A 1 288 ? 30.352 12.086 -21.335 1.00 49.00 288 THR A N 1
ATOM 2264 C CA . THR A 1 288 ? 31.432 12.110 -22.321 1.00 49.00 288 THR A CA 1
ATOM 2265 C C . THR A 1 288 ? 30.997 11.355 -23.578 1.00 49.00 288 THR A C 1
ATOM 2267 O O . THR A 1 288 ? 30.705 10.161 -23.547 1.00 49.00 288 THR A O 1
ATOM 2270 N N . GLY A 1 289 ? 30.906 12.066 -24.701 1.00 49.59 289 GLY A N 1
ATOM 2271 C CA . GLY A 1 289 ? 30.482 11.481 -25.982 1.00 49.59 289 GLY A CA 1
ATOM 2272 C C . GLY A 1 289 ? 30.703 12.372 -27.205 1.00 49.59 289 GLY A C 1
ATOM 2273 O O . GLY A 1 289 ? 30.271 12.019 -28.299 1.00 49.59 289 GLY A O 1
ATOM 2274 N N . GLY A 1 290 ? 31.374 13.516 -27.034 1.00 54.75 290 GLY A N 1
ATOM 2275 C CA . GLY A 1 290 ? 31.470 14.550 -28.061 1.00 54.75 290 GLY A CA 1
ATOM 2276 C C . GLY A 1 290 ? 30.147 15.295 -28.276 1.00 54.75 290 GLY A C 1
ATOM 2277 O O . GLY A 1 290 ? 29.149 15.070 -27.588 1.00 54.75 290 GLY A O 1
ATOM 2278 N N . LYS A 1 291 ? 30.146 16.222 -29.235 1.00 53.66 291 LYS A N 1
ATOM 2279 C CA . LYS A 1 291 ? 28.972 17.026 -29.582 1.00 53.66 291 LYS A CA 1
ATOM 2280 C C . LYS A 1 291 ? 27.994 16.185 -30.417 1.00 53.66 291 LYS A C 1
ATOM 2282 O O . LYS A 1 291 ? 28.267 15.932 -31.589 1.00 53.66 291 LYS A O 1
ATOM 2287 N N . ALA A 1 292 ? 26.869 15.749 -29.845 1.00 57.75 292 ALA A N 1
ATOM 2288 C CA . ALA A 1 292 ? 25.796 15.129 -30.620 1.00 57.75 292 ALA A CA 1
ATOM 2289 C C . ALA A 1 292 ? 25.260 16.112 -31.679 1.00 57.75 292 ALA A C 1
ATOM 2291 O O . ALA A 1 292 ? 25.263 17.335 -31.487 1.00 57.75 292 ALA A O 1
ATOM 2292 N N . VAL A 1 293 ? 24.825 15.577 -32.824 1.00 54.94 293 VAL A N 1
ATOM 2293 C CA . VAL A 1 293 ? 24.375 16.380 -33.970 1.00 54.94 293 VAL A CA 1
ATOM 2294 C C . VAL A 1 293 ? 23.238 17.310 -33.539 1.00 54.94 293 VAL A C 1
ATOM 2296 O O . VAL A 1 293 ? 22.1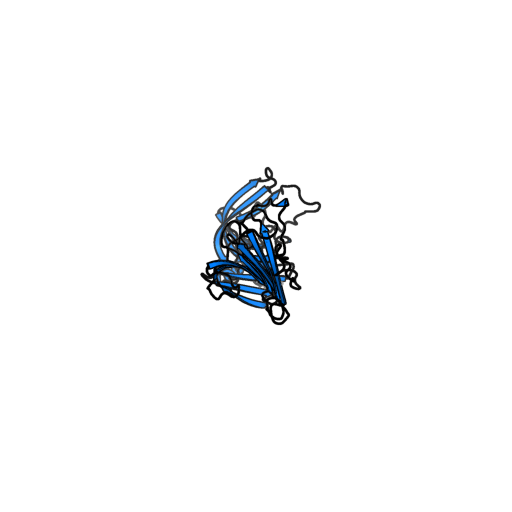52 16.859 -33.189 1.00 54.94 293 VAL A O 1
ATOM 2299 N N . GLY A 1 294 ? 23.495 18.618 -33.604 1.00 56.09 294 GLY A N 1
ATOM 2300 C CA . GLY A 1 294 ? 22.482 19.657 -33.420 1.00 56.09 294 GLY A CA 1
ATOM 2301 C C . GLY A 1 294 ? 22.406 20.312 -32.043 1.00 56.09 294 GLY A C 1
ATOM 2302 O O . GLY A 1 294 ? 21.546 21.172 -31.875 1.00 56.09 294 GLY A O 1
ATOM 2303 N N . ALA A 1 295 ? 23.276 19.992 -31.082 1.00 55.12 295 ALA A N 1
ATOM 2304 C CA . ALA A 1 295 ? 23.155 20.618 -29.764 1.00 55.12 295 ALA A CA 1
ATOM 2305 C C . ALA A 1 295 ? 24.427 21.243 -29.203 1.00 55.12 295 ALA A C 1
ATOM 2307 O O . ALA A 1 295 ? 25.475 21.251 -29.852 1.00 55.12 295 ALA A O 1
ATOM 2308 N N . LYS A 1 296 ? 24.242 21.988 -28.112 1.00 62.91 296 LYS A N 1
ATOM 2309 C CA . LYS A 1 296 ? 25.074 23.136 -27.747 1.00 62.91 296 LYS A CA 1
ATOM 2310 C C . LYS A 1 296 ? 26.195 22.747 -26.790 1.00 62.91 296 LYS A C 1
ATOM 2312 O O . LYS A 1 296 ? 27.230 23.410 -26.826 1.00 62.91 296 LYS A O 1
ATOM 2317 N N . THR A 1 297 ? 26.012 21.692 -25.998 1.00 64.44 297 THR A N 1
ATOM 2318 C CA . THR A 1 297 ? 26.958 21.258 -24.956 1.00 64.44 297 THR A CA 1
ATOM 2319 C C . THR A 1 297 ? 27.512 19.853 -25.214 1.00 64.44 297 THR A C 1
ATOM 2321 O O . THR A 1 297 ? 27.202 19.238 -26.227 1.00 64.44 297 THR A O 1
ATOM 2324 N N . GLU A 1 298 ? 28.393 19.362 -24.340 1.00 62.50 298 GLU A N 1
ATOM 2325 C CA . GLU A 1 298 ? 28.889 17.973 -24.355 1.00 62.50 298 GLU A CA 1
ATOM 2326 C C . GLU A 1 298 ? 28.156 17.079 -23.335 1.00 62.50 298 GLU A C 1
ATOM 2328 O O . GLU A 1 298 ? 28.452 15.887 -23.232 1.00 62.50 298 GLU A O 1
ATOM 2333 N N . SER A 1 299 ? 27.191 17.652 -22.606 1.00 64.25 299 SER A N 1
ATOM 2334 C CA . SER A 1 299 ? 26.418 16.998 -21.551 1.00 64.25 299 SER A CA 1
ATOM 2335 C C . SER A 1 299 ? 25.063 16.555 -22.091 1.00 64.25 299 SER A C 1
ATOM 2337 O O . SER A 1 299 ? 24.197 17.374 -22.404 1.00 64.25 299 SER A O 1
ATOM 2339 N N . TRP A 1 300 ? 24.842 15.242 -22.158 1.00 69.19 300 TRP A N 1
ATOM 2340 C CA . TRP A 1 300 ? 23.649 14.684 -22.792 1.00 69.19 300 TRP A CA 1
ATOM 2341 C C . TRP A 1 300 ? 22.894 13.737 -21.873 1.00 69.19 300 TRP A C 1
ATOM 2343 O O . TRP A 1 300 ? 23.481 12.895 -21.191 1.00 69.19 300 TRP A O 1
ATOM 2353 N N . TYR A 1 301 ? 21.570 13.788 -21.946 1.00 75.69 301 TYR A N 1
ATOM 2354 C CA . TYR A 1 301 ? 20.730 12.660 -21.577 1.00 75.69 301 TYR A CA 1
ATOM 2355 C C . TYR A 1 301 ? 20.475 11.817 -22.818 1.00 75.69 301 TYR A C 1
ATOM 2357 O O . TYR A 1 301 ? 20.063 12.325 -23.859 1.00 75.69 301 TYR A O 1
ATOM 2365 N N . ARG A 1 302 ? 20.704 10.514 -22.703 1.00 82.00 302 ARG A N 1
ATOM 2366 C CA . ARG A 1 302 ? 20.377 9.525 -23.722 1.00 82.00 302 ARG A CA 1
ATOM 2367 C C . ARG A 1 302 ? 19.159 8.739 -23.264 1.00 82.00 302 ARG A C 1
ATOM 2369 O O . ARG A 1 302 ? 19.153 8.202 -22.157 1.00 82.00 302 ARG A O 1
ATOM 2376 N N . LYS A 1 303 ? 18.162 8.634 -24.136 1.00 86.88 303 LYS A N 1
ATOM 2377 C CA . LYS A 1 303 ? 17.028 7.724 -23.996 1.00 86.88 303 LYS A CA 1
ATOM 2378 C C . LYS A 1 303 ? 17.132 6.650 -25.069 1.00 86.88 303 LYS A C 1
ATOM 2380 O O . LYS A 1 303 ? 17.262 6.968 -26.245 1.00 86.88 303 LYS A O 1
ATOM 2385 N N . ILE A 1 304 ? 17.076 5.388 -24.673 1.00 88.38 304 ILE A N 1
ATOM 2386 C CA . ILE A 1 304 ? 17.006 4.249 -25.591 1.00 88.38 304 ILE A CA 1
ATOM 2387 C C . ILE A 1 304 ? 15.612 3.659 -25.452 1.00 88.38 304 ILE A C 1
ATOM 2389 O O . ILE A 1 304 ? 15.240 3.228 -24.363 1.00 88.38 304 ILE A O 1
ATOM 2393 N N . THR A 1 305 ? 14.856 3.633 -26.541 1.00 91.12 305 THR A N 1
ATOM 2394 C CA . THR A 1 305 ? 13.539 3.003 -26.595 1.00 91.12 305 THR A CA 1
ATOM 2395 C C . THR A 1 305 ? 13.642 1.703 -27.372 1.00 91.12 305 THR A C 1
ATOM 2397 O O . THR A 1 305 ? 14.092 1.687 -28.515 1.00 91.12 305 THR A O 1
ATOM 2400 N N . ARG A 1 306 ? 13.212 0.602 -26.762 1.00 92.94 306 ARG A N 1
ATOM 2401 C CA . ARG A 1 306 ? 13.206 -0.734 -27.356 1.00 92.94 306 ARG A CA 1
ATOM 2402 C C . ARG A 1 306 ? 11.791 -1.265 -27.413 1.00 92.94 306 ARG A C 1
ATOM 2404 O O . ARG A 1 306 ? 11.058 -1.189 -26.434 1.00 92.94 306 ARG A O 1
ATOM 2411 N N . THR A 1 307 ? 11.433 -1.841 -28.551 1.00 92.44 307 THR A N 1
ATOM 2412 C CA . THR A 1 307 ? 10.194 -2.606 -28.722 1.00 92.44 307 THR A CA 1
ATOM 2413 C C . THR A 1 307 ? 10.551 -4.046 -29.045 1.00 92.44 307 THR A C 1
ATOM 2415 O O . THR A 1 307 ? 11.443 -4.308 -29.859 1.00 92.44 307 THR A O 1
ATOM 2418 N N . PHE A 1 308 ? 9.851 -4.981 -28.417 1.00 91.62 308 PHE A N 1
ATOM 2419 C CA . PHE A 1 308 ? 10.106 -6.409 -28.547 1.00 91.62 308 PHE A CA 1
ATOM 2420 C C . PHE A 1 308 ? 8.951 -7.095 -29.288 1.00 91.62 308 PHE A C 1
ATOM 2422 O O . PHE A 1 308 ? 7.784 -6.754 -29.116 1.00 91.62 308 PHE A O 1
ATOM 2429 N N . ALA A 1 309 ? 9.282 -8.062 -30.140 1.00 89.19 309 ALA A N 1
ATOM 2430 C CA . ALA A 1 309 ? 8.319 -8.916 -30.828 1.00 89.19 309 ALA A CA 1
ATOM 2431 C C . ALA A 1 309 ? 7.688 -9.943 -29.859 1.00 89.19 309 ALA A C 1
ATOM 2433 O O . ALA A 1 309 ? 8.288 -10.221 -28.818 1.00 89.19 309 ALA A O 1
ATOM 2434 N N . PRO A 1 310 ? 6.567 -10.609 -30.228 1.00 76.31 310 PRO A N 1
ATOM 2435 C CA . PRO A 1 310 ? 5.843 -11.600 -29.402 1.00 76.31 310 PRO A CA 1
ATOM 2436 C C . PRO A 1 310 ? 6.613 -12.838 -28.876 1.00 76.31 310 PRO A C 1
ATOM 2438 O O . PRO A 1 310 ? 6.010 -13.739 -28.311 1.00 76.31 310 PRO A O 1
ATOM 2441 N N . ALA A 1 311 ? 7.936 -12.905 -29.024 1.00 81.25 311 ALA A N 1
ATOM 2442 C CA . ALA A 1 311 ? 8.811 -13.914 -28.416 1.00 81.25 311 ALA A CA 1
ATOM 2443 C C . ALA A 1 311 ? 9.921 -13.284 -27.545 1.00 81.25 311 ALA A C 1
ATOM 2445 O O . ALA A 1 311 ? 10.946 -13.914 -27.290 1.00 81.25 311 ALA A O 1
ATOM 2446 N N . GLY A 1 312 ? 9.773 -12.010 -27.164 1.00 81.56 312 GLY A N 1
ATOM 2447 C CA . GLY A 1 312 ? 10.770 -11.247 -26.405 1.00 81.56 312 GLY A CA 1
ATOM 2448 C C . GLY A 1 312 ? 12.013 -10.853 -27.211 1.00 81.56 312 GLY A C 1
ATOM 2449 O O . GLY A 1 312 ? 12.974 -10.331 -26.652 1.00 81.56 312 GLY A O 1
ATOM 2450 N N . LYS A 1 313 ? 12.029 -11.096 -28.529 1.00 88.75 313 LYS A N 1
ATOM 2451 C CA . LYS A 1 313 ? 13.135 -10.687 -29.408 1.00 88.75 313 LYS A CA 1
ATOM 2452 C C . LYS A 1 313 ? 13.059 -9.191 -29.685 1.00 88.75 313 LYS A C 1
ATOM 2454 O O . LYS A 1 313 ? 11.982 -8.691 -29.993 1.00 88.75 313 LYS A O 1
ATOM 2459 N N . LEU A 1 314 ? 14.192 -8.493 -29.633 1.00 91.56 314 LEU A N 1
ATOM 2460 C CA . LEU A 1 314 ? 14.264 -7.078 -29.997 1.00 91.56 314 LEU A CA 1
ATOM 2461 C C . LEU A 1 314 ? 13.805 -6.894 -31.452 1.00 91.56 314 LEU A C 1
ATOM 2463 O O . LEU A 1 314 ? 14.391 -7.473 -32.364 1.00 91.56 314 LEU A O 1
ATOM 2467 N N . ALA A 1 315 ? 12.744 -6.114 -31.649 1.00 92.31 315 ALA A N 1
ATOM 2468 C CA . ALA A 1 315 ? 12.182 -5.819 -32.964 1.00 92.31 315 ALA A CA 1
ATOM 2469 C C . ALA A 1 315 ? 12.628 -4.446 -33.474 1.00 92.31 315 ALA A C 1
ATOM 2471 O O . ALA A 1 315 ? 12.831 -4.264 -34.672 1.00 92.31 315 ALA A O 1
ATOM 2472 N N . ARG A 1 316 ? 12.768 -3.479 -32.563 1.00 92.31 316 ARG A N 1
ATOM 2473 C CA . ARG A 1 316 ? 13.136 -2.098 -32.874 1.00 92.31 316 ARG A CA 1
ATOM 2474 C C . ARG A 1 316 ? 13.884 -1.470 -31.706 1.00 92.31 316 ARG A C 1
ATOM 2476 O O . ARG A 1 316 ? 13.493 -1.670 -30.558 1.00 92.31 316 ARG A O 1
ATOM 2483 N N . GLU A 1 317 ? 14.913 -0.690 -32.014 1.00 92.69 317 GLU A N 1
ATOM 2484 C CA . GLU A 1 317 ? 15.641 0.150 -31.065 1.00 92.69 317 GLU A CA 1
ATOM 2485 C C . GLU A 1 317 ? 15.782 1.555 -31.659 1.00 92.69 317 GLU A C 1
ATOM 2487 O O . GLU A 1 317 ? 16.236 1.709 -32.791 1.00 92.69 317 GLU A O 1
ATOM 2492 N N . ASP A 1 318 ? 15.369 2.567 -30.904 1.00 87.56 318 ASP A N 1
ATOM 2493 C CA . ASP A 1 318 ? 15.527 3.975 -31.246 1.00 87.56 318 ASP A CA 1
ATOM 2494 C C . ASP A 1 318 ? 16.339 4.664 -30.149 1.00 87.56 318 ASP A C 1
ATOM 2496 O O . ASP A 1 318 ? 16.077 4.481 -28.957 1.00 87.56 318 ASP A O 1
ATOM 2500 N N . ILE A 1 319 ? 17.313 5.480 -30.548 1.00 84.38 319 ILE A N 1
ATOM 2501 C CA . ILE A 1 319 ? 18.159 6.229 -29.620 1.00 84.38 319 ILE A CA 1
ATOM 2502 C C . ILE A 1 319 ? 17.849 7.713 -29.770 1.00 84.38 319 ILE A C 1
ATOM 2504 O O . ILE A 1 319 ? 17.896 8.278 -30.865 1.00 84.38 319 ILE A O 1
ATOM 2508 N N . PHE A 1 320 ? 17.546 8.342 -28.644 1.00 81.38 320 PHE A N 1
ATOM 2509 C CA . PHE A 1 320 ? 17.248 9.755 -28.542 1.00 81.38 320 PHE A CA 1
ATOM 2510 C C . PHE A 1 320 ? 18.252 10.440 -27.628 1.00 81.38 320 PHE A C 1
ATOM 2512 O O . PHE A 1 320 ? 18.700 9.870 -26.631 1.00 81.38 320 PHE A O 1
ATOM 2519 N N . PHE A 1 321 ? 18.549 11.694 -27.941 1.00 75.56 321 PHE A N 1
ATOM 2520 C CA . PHE A 1 321 ? 19.387 12.550 -27.116 1.00 75.56 321 PHE A CA 1
ATOM 2521 C C . PHE A 1 321 ? 18.643 13.826 -26.740 1.00 75.56 321 PHE A C 1
ATOM 2523 O O . PHE A 1 321 ? 17.809 14.329 -27.495 1.00 75.56 321 PHE A O 1
ATOM 2530 N N . TYR A 1 322 ? 18.957 14.332 -25.557 1.00 74.06 322 TYR A N 1
ATOM 2531 C CA . TYR A 1 322 ? 18.487 15.597 -25.024 1.00 74.06 322 TYR A CA 1
ATOM 2532 C C . TYR A 1 322 ? 19.692 16.334 -24.410 1.00 74.06 322 TYR A C 1
ATOM 2534 O O . TYR A 1 322 ? 20.458 15.737 -23.656 1.00 74.06 322 TYR A O 1
ATOM 2542 N N . ASP A 1 323 ? 19.892 17.604 -24.767 1.00 69.31 323 ASP A N 1
ATOM 2543 C CA . ASP A 1 323 ? 20.987 18.448 -24.257 1.00 69.31 323 ASP A CA 1
ATOM 2544 C C . ASP A 1 323 ? 20.669 18.888 -22.827 1.00 69.31 323 ASP A C 1
ATOM 2546 O O . ASP A 1 323 ? 19.677 19.579 -22.605 1.00 69.31 323 ASP A O 1
ATOM 2550 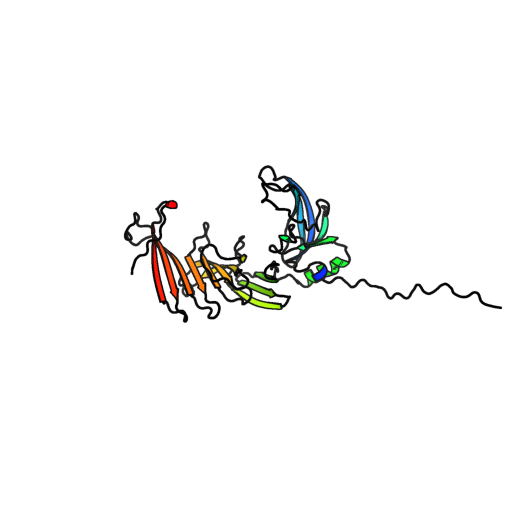N N . ALA A 1 324 ? 21.486 18.476 -21.858 1.00 66.38 324 ALA A N 1
ATOM 2551 C CA . ALA A 1 324 ? 21.185 18.633 -20.437 1.00 66.38 324 ALA A CA 1
ATOM 2552 C C . ALA A 1 324 ? 20.987 20.095 -20.001 1.00 66.38 324 ALA A C 1
ATOM 2554 O O . ALA A 1 324 ? 20.219 20.333 -19.066 1.00 66.38 324 ALA A O 1
ATOM 2555 N N . ASP A 1 325 ? 21.601 21.044 -20.711 1.00 68.25 325 ASP A N 1
ATOM 2556 C CA . ASP A 1 325 ? 21.719 22.447 -20.302 1.00 68.25 325 ASP A CA 1
ATOM 2557 C C . ASP A 1 325 ? 20.723 23.384 -21.018 1.00 68.25 325 ASP A C 1
ATOM 2559 O O . ASP A 1 325 ? 20.776 24.606 -20.862 1.00 68.25 325 ASP A O 1
ATOM 2563 N N . ILE A 1 326 ? 19.791 22.834 -21.804 1.00 69.25 326 ILE A N 1
ATOM 2564 C CA . ILE A 1 326 ? 18.719 23.607 -22.445 1.00 69.25 326 ILE A CA 1
ATOM 2565 C C . ILE A 1 326 ? 17.586 23.909 -21.442 1.00 69.25 326 ILE A C 1
ATOM 2567 O O . ILE A 1 326 ? 17.252 23.100 -20.574 1.00 69.25 326 ILE A O 1
ATOM 2571 N N . ALA A 1 327 ? 16.970 25.090 -21.564 1.00 63.28 327 ALA A N 1
ATOM 2572 C CA . ALA A 1 327 ? 15.824 25.491 -20.747 1.00 63.28 327 ALA A CA 1
ATOM 2573 C C . ALA A 1 327 ? 14.650 24.496 -20.875 1.00 63.28 327 ALA A C 1
ATOM 2575 O O . ALA A 1 327 ? 14.384 23.992 -21.963 1.00 63.28 327 ALA A O 1
ATOM 2576 N N . GLU A 1 328 ? 13.899 24.254 -19.789 1.00 63.50 328 GLU A N 1
ATOM 2577 C CA . GLU A 1 328 ? 12.784 23.279 -19.742 1.00 63.50 328 GLU A CA 1
ATOM 2578 C C . GLU A 1 328 ? 11.784 23.426 -20.903 1.00 63.50 328 GLU A C 1
ATOM 2580 O O . GLU A 1 328 ? 11.369 22.443 -21.511 1.00 63.50 328 GLU A O 1
ATOM 2585 N N . SER A 1 329 ? 11.455 24.666 -21.269 1.00 64.56 329 SER A N 1
ATOM 2586 C CA . SER A 1 329 ? 10.534 25.000 -22.362 1.00 64.56 329 SER A CA 1
ATOM 2587 C C . SER A 1 329 ? 11.043 24.633 -23.761 1.00 64.56 329 SER A C 1
ATOM 2589 O O . SER A 1 329 ? 10.270 24.611 -24.717 1.00 64.56 329 SER A O 1
ATOM 2591 N N . GLU A 1 330 ? 12.341 24.379 -23.900 1.00 63.31 330 GLU A N 1
ATOM 2592 C CA . GLU A 1 330 ? 13.020 24.084 -25.163 1.00 63.31 330 GLU A CA 1
ATOM 2593 C C . GLU A 1 330 ? 13.475 22.619 -25.255 1.00 63.31 330 GLU A C 1
ATOM 2595 O O . GLU A 1 330 ? 14.004 22.202 -26.291 1.00 63.31 330 GLU A O 1
ATOM 2600 N N . LYS A 1 331 ? 13.242 21.811 -24.210 1.00 68.44 331 LYS A N 1
ATOM 2601 C CA . LYS A 1 331 ? 13.660 20.407 -24.175 1.00 68.44 331 LYS A CA 1
ATOM 2602 C C . LYS A 1 331 ? 12.920 19.585 -25.219 1.00 68.44 331 LYS A C 1
ATOM 2604 O O . LYS A 1 331 ? 11.694 19.488 -25.211 1.00 68.44 331 LYS A O 1
ATOM 2609 N N . ARG A 1 332 ? 13.673 18.955 -26.121 1.00 67.44 332 ARG A N 1
ATOM 2610 C CA . ARG A 1 332 ? 13.144 18.037 -27.136 1.00 67.44 332 ARG A CA 1
ATOM 2611 C C . ARG A 1 332 ? 14.080 16.850 -27.292 1.00 67.44 332 ARG A C 1
ATOM 2613 O O . ARG A 1 332 ? 15.288 17.027 -27.413 1.00 67.44 332 ARG A O 1
ATOM 2620 N N . TRP A 1 333 ? 13.507 15.651 -27.314 1.00 70.56 333 TRP A N 1
ATOM 2621 C CA . TRP A 1 333 ? 14.234 14.437 -27.668 1.00 70.56 333 TRP A CA 1
ATOM 2622 C C . TRP A 1 333 ? 14.519 14.437 -29.170 1.00 70.56 333 TRP A C 1
ATOM 2624 O O . TRP A 1 333 ? 13.593 14.473 -29.982 1.00 70.56 333 TRP A O 1
ATOM 2634 N N . VAL A 1 334 ? 15.796 14.390 -29.540 1.00 69.94 334 VAL A N 1
ATOM 2635 C CA . VAL A 1 334 ? 16.238 14.282 -30.933 1.00 69.94 334 VAL A CA 1
ATOM 2636 C C . VAL A 1 334 ? 16.578 12.828 -31.212 1.00 69.94 334 VAL A C 1
ATOM 2638 O O . VAL A 1 334 ? 17.496 12.278 -30.607 1.00 69.94 334 VAL A O 1
ATOM 2641 N N . GLN A 1 335 ? 15.826 12.200 -32.115 1.00 73.00 335 GLN A N 1
ATOM 2642 C CA . GLN A 1 335 ? 16.122 10.847 -32.573 1.00 73.00 335 GLN A CA 1
ATOM 2643 C C . GLN A 1 335 ? 17.369 10.875 -33.456 1.00 73.00 335 GLN A C 1
ATOM 2645 O O . GLN A 1 335 ? 17.421 11.612 -34.443 1.00 73.00 335 GLN A O 1
ATOM 2650 N N . VAL A 1 336 ? 18.355 10.048 -33.132 1.00 66.25 336 VAL A N 1
ATOM 2651 C CA . VAL A 1 336 ? 19.515 9.824 -33.994 1.00 66.25 336 VAL A CA 1
ATOM 2652 C C . VAL A 1 336 ? 19.244 8.543 -34.767 1.00 66.25 336 VAL A C 1
ATOM 2654 O O . VAL A 1 336 ? 18.974 7.498 -34.175 1.00 66.25 336 VAL A O 1
ATOM 2657 N N . LYS A 1 337 ? 19.233 8.634 -36.101 1.00 56.09 337 LYS A N 1
ATOM 2658 C CA . LYS A 1 337 ? 19.163 7.432 -36.936 1.00 56.09 337 LYS A CA 1
ATOM 2659 C C . LYS A 1 337 ? 20.462 6.636 -36.741 1.00 56.09 337 LYS A C 1
ATOM 2661 O O . LYS A 1 337 ? 21.508 7.283 -36.673 1.00 56.09 337 LYS A O 1
ATOM 2666 N N . PRO A 1 338 ? 20.384 5.301 -36.612 1.00 52.81 338 PRO A N 1
ATOM 2667 C CA . PRO A 1 338 ? 21.564 4.456 -36.467 1.00 52.81 338 PRO A CA 1
ATOM 2668 C C . PRO A 1 338 ? 22.555 4.626 -37.620 1.00 52.81 338 PRO A C 1
ATOM 2670 O O . PRO A 1 338 ? 22.104 4.928 -38.754 1.00 52.81 338 PRO A O 1
#

Foldseek 3Di:
DDDDDDPDDDPPPPDPPPVPQDAPCVAAPQFLKKFKWAFADWDWDDPQVVQAFTFIKTATDTPFMAADDDRIWTDGPGGGDDDDPPDDQPDPPLDDSPNDDHGFIKMWGFAAPQCCSNHVRRTDHMDGPPPPSCVNRVVCRVVSVNNFSWHAHPQLQKIKGKHFDAFKIKIWIDHPNHTLDMDIGGAGFDDDPPQFDWDLDDPPDDFPADPSNTWTKHKHWDFDDCPDPVNDHTGIWIKIWTADRNHRQTAKIWIFHPDPPTHTAKIWGADDPPSATAKMKGWDWCQADPDDPPDDDRTKIKIWIFGADPVNHTPDIWIWIWHPPDDPVPTDTDTDDD

pLDDT: mean 84.95, std 15.45, range [38.28, 98.56]

Radius of gyration: 27.95 Å; chains: 1; bounding box: 96×59×85 Å

Organism: NCBI:txid1210884

Secondary structure (DSSP, 8-state):
------S---SS------PPPPPHHHHSTT-SEEEEEEEEEEEEEE-GGGT--EEEEEEEEEEEEEE---SEEEEEEE--S-PPTT-------S--TTS--TT-EEEEEEPPGGGTTT-TTSEEEEEETT-TTHHHHHHHHHTTTTTT--EEETTTTEEEEEEE-SSEEEEEEEETTEEEEEEEEESEEP-STTSEEEES--TTS-----TTS-EEEEEEEEEE-TT-TT-PPSEEEEEEEEEPTTT--EEEEEEE-SSSS--EEEEEEE-TTT--EEEEEEEEEESSS---TT-S-S-EEEEEEEEE-TTS-EEEEEEEEEETTS-GGG---EEEP-

Sequence (338 aa):
MRYYALLAFVLFLTPDLQAAEPKLDELAPHASGVALVEVVSVEEYDARPADGDAGVCFKFKLVRGSGEFRSEVRVTTAPGGLRPPGFVPKPSLPLKPDSLKKGERYWLAFASGCDYEKHNQGIIDFLGEKDPKAKVLDAAVKADTFRWHPQYDPKTKLTYGRVSEKDKWRVRVEKDAKVLWEKEIPGTRVDAYASWGLWGGLSAFEVKMPACGVLLLAETHTRLGKDNEFGLEAGAYYINTGFDPETGMRRAICVRFPQGPSVTRMNREYDADTGLAVHEERYDTVLTGGKAVGAKTESWYRKITRTFAPAGKLAREDIFFYDADIAESEKRWVQVKP